Protein AF-A0A7D3Y1R4-F1 (afdb_monomer)

Nearest PDB structures (foldseek):
  4dap-assembly1_A  TM=7.251E-01  e=8.746E-03  Escherichia coli K-12
  5gkh-assembly1_B  TM=5.368E-01  e=1.320E-01  Thermococcus kodakarensis KOD1
  4c2b-assembly3_E  TM=2.880E-01  e=4.437E-01  Homo sapiens
  6h4f-assembly4_Q  TM=4.597E-01  e=7.962E+00  Staphylococcus aureus subsp. aureus N315

Solvent-accessible surface area (backbone atoms only — not comparable to full-atom values): 19258 Å² total; per-residue (Å²): 138,86,82,83,75,74,77,88,73,93,75,90,66,56,64,70,57,37,21,72,74,73,73,37,49,87,92,46,82,84,71,69,91,92,69,60,77,86,58,49,65,60,47,64,73,58,53,62,72,75,69,75,75,83,44,70,57,52,49,50,40,51,38,45,47,47,41,31,63,49,46,34,75,40,79,91,40,31,47,74,73,53,66,58,55,56,56,63,60,69,43,75,93,44,62,62,79,72,45,27,62,35,57,34,77,75,83,58,48,73,67,55,48,70,73,34,67,86,40,93,85,50,79,89,69,29,83,32,17,37,78,41,79,53,97,94,38,76,32,51,70,22,57,35,68,67,38,32,50,52,37,62,76,33,90,90,31,69,72,64,80,63,66,61,81,63,42,56,70,54,46,54,39,44,39,49,50,50,46,48,37,44,77,72,70,24,58,65,48,44,48,39,74,58,94,90,41,72,35,45,30,38,31,30,44,96,85,67,48,40,36,37,33,44,74,47,70,85,71,90,59,61,67,56,56,51,51,52,50,55,49,32,36,54,41,34,79,71,65,26,50,19,31,44,35,16,62,37,69,70,44,42,44,55,50,52,37,51,36,44,77,32,93,93,60,28,43,49,86,81,60,66,75,87,63,93,66,55,71,64,64,56,28,52,53,32,33,57,17,39,78,30,88,94,28,60,35,45,49,48,38,62,54,29,41,62,57,50,41,33,54,48,76,35,93,72,25,73,94,72,56,61,65,66,57,61,69,48,73,68

pLDDT: mean 78.31, std 17.99, range [30.77, 97.5]

Mean predicted aligned error: 12.19 Å

Sequence (330 aa):
MINTYNRPRLQWYTPGEFEKRFFYDPLDPPRPRGVLPKGWERRVSKSLDPSVPITEDRRTLLRRITKLWNGDVVCGVHLLADRCPTIKHITHDLDETELNRLYYNTRLGRDTLLAFTDADWFETTTGFLKPTTLFRKQAWYDLNDKARVHINESEAYPTLRGDPHEGLTHRVTVGLVRLHDTIRGWNGASYYDWNGYTIDAIANDQRGRTIAREVLTGHNNWKLHRATYRKLRELDRRGAKPIAVFDTRRTAYRVFNHWHNRDGLGTLPNGTFNSEFSISAGRDRIQDAYDNDAHDWAVADWTTTWRLNQDTLGANAPELSRDQITSVNW

Secondary structure (DSSP, 8-state):
-----PPPPP----HHHHHHHHSS-TTS----TT--HHHHHHHHTT---------HHHHHHHHHHHHHHTT--BTTB-TTTTTS--HHHHHTTS-HHHHHHHH--TTS-HHHHHHHTT-TT-----SSEEEEEETTEEEEEEEPHHHHHHHHH-TTSPPPSS-TT--HHHHHHHHHHHHHHHHTT-EEEEEEEETTEEEEEEEE-TTS-EEEEEEE---S-HHHHHHHHHHHHHHHHTT-EEEEEES-HHHHHHHHHHHHTSTTT---TT-S--S---HHHHHHHHHHHHS-TTS-----EEEEHHHHHHHHHSTTSPP--HHHHHT---

Structure (mmCIF, N/CA/C/O backbone):
data_AF-A0A7D3Y1R4-F1
#
_entry.id   AF-A0A7D3Y1R4-F1
#
loop_
_atom_site.group_PDB
_atom_site.id
_atom_site.type_symbol
_atom_site.label_atom_id
_atom_site.label_alt_id
_atom_site.label_comp_id
_atom_site.label_asym_id
_atom_site.label_entity_id
_atom_site.label_seq_id
_atom_site.pdbx_PDB_ins_code
_atom_site.Cartn_x
_atom_site.Cartn_y
_atom_site.Cartn_z
_atom_site.occupancy
_atom_site.B_iso_or_equiv
_atom_site.auth_seq_id
_atom_site.auth_comp_id
_atom_site.auth_asym_id
_atom_site.auth_atom_id
_atom_site.pdbx_PDB_model_num
ATOM 1 N N . MET A 1 1 ? 2.410 -40.974 -14.972 1.00 34.75 1 MET A N 1
ATOM 2 C CA . MET A 1 1 ? 3.870 -40.917 -14.744 1.00 34.75 1 MET A CA 1
ATOM 3 C C . MET A 1 1 ? 4.109 -40.591 -13.282 1.00 34.75 1 MET A C 1
ATOM 5 O O . MET A 1 1 ? 3.668 -39.543 -12.831 1.00 34.75 1 MET A O 1
ATOM 9 N N . ILE A 1 2 ? 4.709 -41.520 -12.537 1.00 30.77 2 ILE A N 1
ATOM 10 C CA . ILE A 1 2 ? 5.061 -41.349 -11.122 1.00 30.77 2 ILE A CA 1
ATOM 11 C C . ILE A 1 2 ? 6.416 -40.644 -11.092 1.00 30.77 2 ILE A C 1
ATOM 13 O O . ILE A 1 2 ? 7.377 -41.141 -11.671 1.00 30.77 2 ILE A O 1
ATOM 17 N N . ASN A 1 3 ? 6.468 -39.461 -10.487 1.00 30.88 3 ASN A N 1
ATOM 18 C CA . ASN A 1 3 ? 7.678 -38.653 -10.427 1.00 30.88 3 ASN A CA 1
ATOM 19 C C . ASN A 1 3 ? 8.661 -39.247 -9.398 1.00 30.88 3 ASN A C 1
ATOM 21 O O . ASN A 1 3 ? 8.324 -39.360 -8.222 1.00 30.88 3 ASN A O 1
ATOM 25 N N . THR A 1 4 ? 9.853 -39.645 -9.847 1.00 39.81 4 THR A N 1
ATOM 26 C CA . THR A 1 4 ? 10.903 -40.334 -9.071 1.00 39.81 4 THR A CA 1
ATOM 27 C C . THR A 1 4 ? 11.920 -39.393 -8.417 1.00 39.81 4 THR A C 1
ATOM 29 O O . THR A 1 4 ? 12.989 -39.844 -8.005 1.00 39.81 4 THR A O 1
ATOM 32 N N . TYR A 1 5 ? 11.643 -38.092 -8.291 1.00 37.91 5 TYR A N 1
ATOM 33 C CA . TYR A 1 5 ? 12.528 -37.225 -7.509 1.00 37.91 5 TYR A CA 1
ATOM 34 C C . TYR A 1 5 ? 12.363 -37.522 -6.015 1.00 37.91 5 TYR A C 1
ATOM 36 O O . TYR A 1 5 ? 11.302 -37.307 -5.424 1.00 37.91 5 TYR A O 1
ATOM 44 N N . ASN A 1 6 ? 13.430 -38.047 -5.406 1.00 41.09 6 ASN A N 1
ATOM 45 C CA . ASN A 1 6 ? 13.535 -38.209 -3.960 1.00 41.09 6 ASN A CA 1
ATOM 46 C C . ASN A 1 6 ? 13.197 -36.879 -3.274 1.00 41.09 6 ASN A C 1
ATOM 48 O O . ASN A 1 6 ? 13.760 -35.843 -3.623 1.00 41.09 6 ASN A O 1
ATOM 52 N N . ARG A 1 7 ? 12.290 -36.915 -2.287 1.00 37.66 7 ARG A N 1
ATOM 53 C CA . ARG A 1 7 ? 11.969 -35.748 -1.450 1.00 37.66 7 ARG A CA 1
ATOM 54 C C . ARG A 1 7 ? 13.274 -35.132 -0.918 1.00 37.66 7 ARG A C 1
ATOM 56 O O . ARG A 1 7 ? 14.104 -35.905 -0.424 1.00 37.66 7 ARG A O 1
ATOM 63 N N . PRO A 1 8 ? 13.461 -33.800 -0.979 1.00 43.47 8 PRO A N 1
ATOM 64 C CA . PRO A 1 8 ? 14.642 -33.165 -0.410 1.00 43.47 8 PRO A CA 1
ATOM 65 C C . PRO A 1 8 ? 14.751 -33.550 1.066 1.00 43.47 8 PRO A C 1
ATOM 67 O O . PRO A 1 8 ? 13.793 -33.437 1.833 1.00 43.47 8 PRO A O 1
ATOM 70 N N . ARG A 1 9 ? 15.914 -34.080 1.445 1.00 40.62 9 ARG A N 1
ATOM 71 C CA . ARG A 1 9 ? 16.240 -34.412 2.830 1.00 40.62 9 ARG A CA 1
ATOM 72 C C . ARG A 1 9 ? 17.170 -33.328 3.350 1.00 40.62 9 ARG A C 1
ATOM 74 O O . ARG A 1 9 ? 18.246 -33.132 2.796 1.00 40.62 9 ARG A O 1
ATOM 81 N N . LEU A 1 10 ? 16.750 -32.643 4.409 1.00 42.56 10 LEU A N 1
ATOM 82 C CA . LEU A 1 10 ? 17.646 -31.821 5.216 1.00 42.56 10 LEU A CA 1
ATOM 83 C C . LEU A 1 10 ? 18.657 -32.753 5.885 1.00 42.56 10 LEU A C 1
ATOM 85 O O . LEU A 1 10 ? 18.277 -33.621 6.671 1.00 42.56 10 LEU A O 1
ATOM 89 N N . GLN A 1 11 ? 19.930 -32.594 5.538 1.00 54.66 11 GLN A N 1
ATOM 90 C CA . GLN A 1 11 ? 21.033 -33.305 6.167 1.00 54.66 11 GLN A CA 1
ATOM 91 C C . GLN A 1 11 ? 21.959 -32.270 6.798 1.00 54.66 11 GLN A C 1
ATOM 93 O O . GLN A 1 11 ? 22.519 -31.425 6.104 1.00 54.66 11 GLN A O 1
ATOM 98 N N . TRP A 1 12 ? 22.076 -32.328 8.120 1.00 62.75 12 TRP A N 1
ATOM 99 C CA . TRP A 1 12 ? 23.009 -31.501 8.871 1.00 62.75 12 TRP A CA 1
ATOM 100 C C . TRP A 1 12 ? 24.399 -32.122 8.766 1.00 62.75 12 TRP A C 1
ATOM 102 O O . TRP A 1 12 ? 24.553 -33.316 9.018 1.00 62.75 12 TRP A O 1
ATOM 112 N N . TYR A 1 13 ? 25.385 -31.318 8.378 1.00 62.25 13 TYR A N 1
ATOM 113 C CA . TYR A 1 13 ? 26.793 -31.696 8.402 1.00 62.25 13 TYR A CA 1
ATOM 114 C C . TYR A 1 13 ? 27.468 -30.980 9.561 1.00 62.25 13 TYR A C 1
ATOM 116 O O . TYR A 1 13 ? 27.254 -29.784 9.770 1.00 62.25 13 TYR A O 1
ATOM 124 N N . THR A 1 14 ? 28.320 -31.690 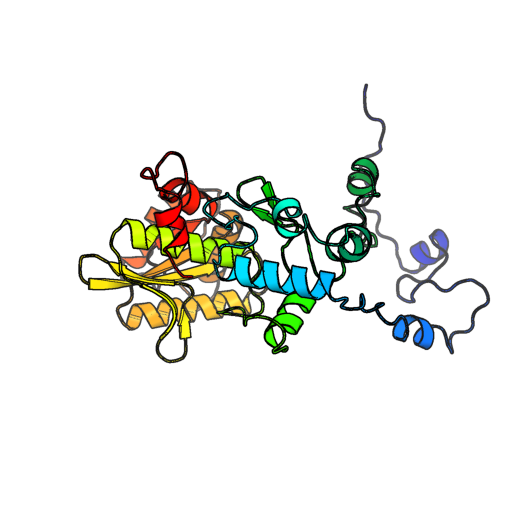10.286 1.00 72.81 14 THR A N 1
ATOM 125 C CA . THR A 1 14 ? 29.351 -31.024 11.084 1.00 72.81 14 THR A CA 1
ATOM 126 C C . THR A 1 14 ? 30.346 -30.315 10.151 1.00 72.81 14 THR A C 1
ATOM 128 O O . THR A 1 14 ? 30.477 -30.718 8.990 1.00 72.81 14 THR A O 1
ATOM 131 N N . PRO A 1 15 ? 31.084 -29.289 10.619 1.00 63.97 15 PRO A N 1
ATOM 132 C CA . PRO A 1 15 ? 32.059 -28.583 9.782 1.00 63.97 15 PRO A CA 1
ATOM 133 C C . PRO A 1 15 ? 33.045 -29.520 9.064 1.00 63.97 15 PRO A C 1
ATOM 135 O O . PRO A 1 15 ? 33.248 -29.392 7.861 1.00 63.97 15 PRO A O 1
ATOM 138 N N . GLY A 1 16 ? 33.561 -30.542 9.760 1.00 69.12 16 GLY A N 1
ATOM 139 C CA . GLY A 1 16 ? 34.482 -31.520 9.171 1.00 69.12 16 GLY A CA 1
ATOM 140 C C . GLY A 1 16 ? 33.836 -32.465 8.147 1.00 69.12 16 GLY A C 1
ATOM 141 O O . GLY A 1 16 ? 34.470 -32.842 7.162 1.00 69.12 16 GLY A O 1
ATOM 142 N N . GLU A 1 17 ? 32.566 -32.844 8.329 1.00 74.06 17 GLU A N 1
ATOM 143 C CA . GLU A 1 17 ? 31.840 -33.638 7.326 1.00 74.06 17 GLU A CA 1
ATOM 144 C C . GLU A 1 17 ? 31.515 -32.814 6.078 1.00 74.06 17 GLU A C 1
ATOM 146 O O . GLU A 1 17 ? 31.557 -33.341 4.963 1.00 74.06 17 GLU A O 1
ATOM 151 N N . PHE A 1 18 ? 31.214 -31.528 6.266 1.00 67.94 18 PHE A N 1
ATOM 152 C CA . PHE A 1 18 ? 30.966 -30.591 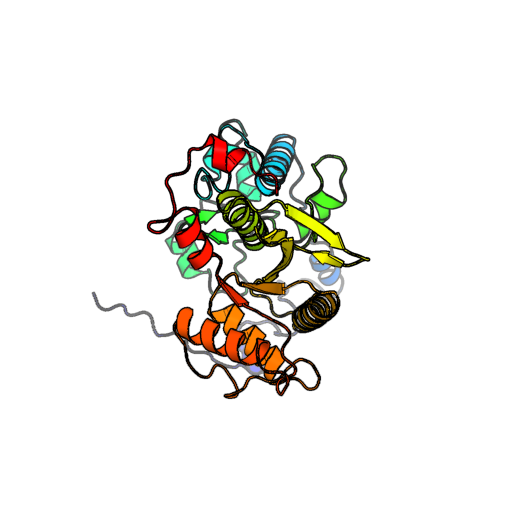5.182 1.00 67.94 18 PHE A CA 1
ATOM 153 C C . PHE A 1 18 ? 32.235 -30.390 4.348 1.00 67.94 18 PHE A C 1
ATOM 155 O O . PHE A 1 18 ? 32.212 -30.610 3.137 1.00 67.94 18 PHE A O 1
ATOM 162 N N . GLU A 1 19 ? 33.359 -30.082 4.997 1.00 66.25 19 GLU A N 1
ATOM 163 C CA . GLU A 1 19 ? 34.649 -29.892 4.332 1.00 66.25 19 GLU A CA 1
ATOM 164 C C . GLU A 1 19 ? 35.083 -31.147 3.569 1.00 66.25 19 GLU A C 1
ATOM 166 O O . GLU A 1 19 ? 35.486 -31.070 2.413 1.00 66.25 19 GLU A O 1
ATOM 171 N N . LYS A 1 20 ? 34.918 -32.337 4.153 1.00 71.94 20 LYS A N 1
ATOM 172 C CA . LYS A 1 20 ? 35.267 -33.594 3.478 1.00 71.94 20 LYS A CA 1
ATOM 173 C C . LYS A 1 20 ? 34.403 -33.874 2.243 1.00 71.94 20 LYS A C 1
ATOM 175 O O . LYS A 1 20 ? 34.880 -34.502 1.298 1.00 71.94 20 LYS A O 1
ATOM 180 N N . ARG A 1 21 ? 33.130 -33.467 2.263 1.00 66.69 21 ARG A N 1
ATOM 181 C CA . ARG A 1 21 ? 32.169 -33.741 1.184 1.00 66.69 21 ARG A CA 1
ATOM 182 C C . ARG A 1 21 ? 32.217 -32.705 0.066 1.00 66.69 21 ARG A C 1
ATOM 184 O O . ARG A 1 21 ? 32.100 -33.074 -1.100 1.00 66.69 21 ARG A O 1
ATOM 191 N N . PHE A 1 22 ? 32.347 -31.434 0.424 1.00 65.44 22 PHE A N 1
ATOM 192 C CA . PHE A 1 22 ? 32.266 -30.305 -0.503 1.00 65.44 22 PHE A CA 1
ATOM 193 C C . PHE A 1 22 ? 33.627 -29.657 -0.773 1.00 65.44 22 PHE A C 1
ATOM 195 O O . PHE A 1 22 ? 33.741 -28.846 -1.686 1.00 65.44 22 PHE A O 1
ATOM 202 N N . PHE A 1 23 ? 34.672 -30.085 -0.060 1.00 58.69 23 PHE A N 1
ATOM 203 C CA . PHE A 1 23 ? 36.065 -29.668 -0.233 1.00 58.69 23 PHE A CA 1
ATOM 204 C C . PHE A 1 23 ? 36.326 -28.180 0.057 1.00 58.69 23 PHE A C 1
ATOM 206 O O . PHE A 1 23 ? 37.271 -27.612 -0.493 1.00 58.69 23 PHE A O 1
ATOM 213 N N . TYR A 1 24 ? 35.512 -27.560 0.920 1.00 63.03 24 TYR A N 1
ATOM 214 C CA . TYR A 1 24 ? 35.752 -26.236 1.506 1.00 63.03 24 TYR A CA 1
ATOM 215 C C . TYR A 1 24 ? 35.114 -26.120 2.903 1.00 63.03 24 TYR A C 1
ATOM 217 O O . TYR A 1 24 ? 34.114 -26.785 3.181 1.00 63.03 24 TYR A O 1
ATOM 225 N N . ASP A 1 25 ? 35.701 -25.300 3.777 1.00 61.34 25 ASP A N 1
ATOM 226 C CA . ASP A 1 25 ? 35.191 -25.025 5.127 1.00 61.34 25 ASP A CA 1
ATOM 227 C C . ASP A 1 25 ? 33.898 -24.189 5.029 1.00 61.34 25 ASP A C 1
ATOM 229 O O . ASP A 1 25 ? 33.893 -23.148 4.376 1.00 61.34 25 ASP A O 1
ATOM 233 N N . PRO A 1 26 ? 32.775 -24.599 5.643 1.00 55.22 26 PRO A N 1
ATOM 234 C CA . PRO A 1 26 ? 31.533 -23.828 5.584 1.00 55.22 26 PRO A CA 1
ATOM 235 C C . PRO A 1 26 ? 31.629 -22.433 6.230 1.00 55.22 26 PRO A C 1
ATOM 237 O O . PRO A 1 26 ? 30.766 -21.593 5.973 1.00 55.22 26 PRO A O 1
ATOM 240 N N . LEU A 1 27 ? 32.640 -22.177 7.066 1.00 59.44 27 LEU A N 1
ATOM 241 C CA . LEU A 1 27 ? 32.904 -20.881 7.694 1.00 59.44 27 LEU A CA 1
ATOM 242 C C . LEU A 1 27 ? 33.955 -20.044 6.938 1.00 59.44 27 LEU A C 1
ATOM 244 O O . LEU A 1 27 ? 34.145 -18.879 7.294 1.00 59.44 27 LEU A O 1
ATOM 248 N N . ASP A 1 28 ? 34.590 -20.589 5.891 1.00 57.16 28 ASP A N 1
ATOM 249 C CA . ASP A 1 28 ? 35.551 -19.890 5.025 1.00 57.16 28 ASP A CA 1
ATOM 250 C C . ASP A 1 28 ? 35.102 -19.984 3.547 1.00 57.16 28 ASP A C 1
ATOM 252 O O . ASP A 1 28 ? 35.064 -21.076 2.972 1.00 57.16 28 ASP A O 1
ATOM 256 N N . PRO A 1 29 ? 34.710 -18.873 2.890 1.00 53.59 29 PRO A N 1
ATOM 257 C CA . PRO A 1 29 ? 34.120 -18.904 1.551 1.00 53.59 29 PRO A CA 1
ATOM 258 C C . PRO A 1 29 ? 34.977 -19.681 0.533 1.00 53.59 29 PRO A C 1
ATOM 260 O O . PRO A 1 29 ? 36.204 -19.531 0.511 1.00 53.59 29 PRO A O 1
ATOM 263 N N . PRO A 1 30 ? 34.351 -20.459 -0.376 1.00 57.19 30 PRO A N 1
ATOM 264 C CA . PRO A 1 30 ? 35.062 -21.387 -1.243 1.00 57.19 30 PRO A CA 1
ATOM 265 C C . PRO A 1 30 ? 36.103 -20.658 -2.085 1.00 57.19 30 PRO A C 1
ATOM 267 O O . PRO A 1 30 ? 35.808 -19.729 -2.840 1.00 57.19 30 PRO A O 1
ATOM 270 N N . ARG A 1 31 ? 37.344 -21.118 -1.968 1.00 57.69 31 ARG A N 1
ATOM 271 C CA . ARG A 1 31 ? 38.479 -20.617 -2.729 1.00 57.69 31 ARG A CA 1
ATOM 272 C C . ARG A 1 31 ? 38.883 -21.645 -3.794 1.00 57.69 31 ARG A C 1
ATOM 274 O O . ARG A 1 31 ? 39.036 -22.824 -3.475 1.00 57.69 31 ARG A O 1
ATOM 281 N N . PRO A 1 32 ? 39.160 -21.227 -5.042 1.00 52.38 32 PRO A N 1
ATOM 282 C CA . PRO A 1 32 ? 39.774 -22.104 -6.036 1.00 52.38 32 PRO A CA 1
ATOM 283 C C . PRO A 1 32 ? 41.123 -22.660 -5.547 1.00 52.38 32 PRO A C 1
ATOM 285 O O . PRO A 1 32 ? 41.936 -21.922 -4.979 1.00 52.38 32 PRO A O 1
ATOM 288 N N . ARG A 1 33 ? 41.400 -23.948 -5.803 1.00 48.56 33 ARG A N 1
ATOM 289 C CA . ARG A 1 33 ? 42.698 -24.568 -5.469 1.00 48.56 33 ARG A CA 1
ATOM 290 C C . ARG A 1 33 ? 43.858 -23.735 -6.037 1.00 48.56 33 ARG A C 1
ATOM 292 O O . ARG A 1 33 ? 43.870 -23.423 -7.223 1.00 48.56 33 ARG A O 1
ATOM 299 N N . GLY A 1 34 ? 44.840 -23.412 -5.192 1.00 54.72 34 GLY A N 1
ATOM 300 C CA . GLY A 1 34 ? 46.093 -22.754 -5.594 1.00 54.72 34 GLY A CA 1
ATOM 301 C C . GLY A 1 34 ? 46.153 -21.230 -5.420 1.00 54.72 34 GLY A C 1
ATOM 302 O O . GLY A 1 34 ? 47.179 -20.628 -5.722 1.00 54.72 34 GLY A O 1
ATOM 303 N N . VAL A 1 35 ? 45.104 -20.579 -4.911 1.00 53.34 35 VAL A N 1
ATOM 304 C CA . VAL A 1 35 ? 45.132 -19.132 -4.614 1.00 53.34 35 VAL A CA 1
ATOM 305 C C . VAL A 1 35 ? 45.513 -18.935 -3.131 1.00 53.34 35 VAL A C 1
ATOM 307 O O . VAL A 1 35 ? 45.002 -19.649 -2.282 1.00 53.34 35 VAL A O 1
ATOM 310 N N . LEU A 1 36 ? 46.327 -17.939 -2.755 1.00 54.94 36 LEU A N 1
ATOM 311 C CA . LEU A 1 36 ? 46.728 -17.708 -1.345 1.00 54.94 36 LEU A CA 1
ATOM 312 C C . LEU A 1 36 ? 45.753 -16.823 -0.533 1.00 54.94 36 LEU A C 1
ATOM 314 O O . LEU A 1 36 ? 45.243 -15.852 -1.108 1.00 54.94 36 LEU A O 1
ATOM 318 N N . PRO A 1 37 ? 45.518 -17.099 0.778 1.00 52.66 37 PRO A N 1
ATOM 319 C CA . PRO A 1 37 ? 44.711 -16.309 1.737 1.00 52.66 37 PRO A CA 1
ATOM 320 C C . PRO A 1 37 ? 44.699 -14.805 1.441 1.00 52.66 37 PRO A C 1
ATOM 322 O O . PRO A 1 37 ? 43.681 -14.235 1.031 1.00 52.66 37 PRO A O 1
ATOM 325 N N . LYS A 1 38 ? 45.898 -14.218 1.458 1.00 49.81 38 LYS A N 1
ATOM 326 C CA . LYS A 1 38 ? 46.163 -12.824 1.107 1.00 49.81 38 LYS A CA 1
ATOM 327 C C . LYS A 1 38 ? 45.822 -12.529 -0.357 1.00 49.81 38 LYS A C 1
ATOM 329 O O . LYS A 1 38 ? 46.601 -12.803 -1.262 1.00 49.81 38 LYS A O 1
ATOM 334 N N . GLY A 1 39 ? 44.659 -11.915 -0.570 1.00 49.38 39 GLY A N 1
ATOM 335 C CA . GLY A 1 39 ? 44.222 -11.378 -1.864 1.00 49.38 39 GLY A CA 1
ATOM 336 C C . GLY A 1 39 ? 42.844 -11.856 -2.324 1.00 49.38 39 GLY A C 1
ATOM 337 O O . GLY A 1 39 ? 42.221 -11.168 -3.129 1.00 49.38 39 GLY A O 1
ATOM 338 N N . TRP A 1 40 ? 42.334 -12.971 -1.786 1.00 47.53 40 TRP A N 1
ATOM 339 C CA . TRP A 1 40 ? 40.962 -13.436 -2.060 1.00 47.53 40 TRP A CA 1
ATOM 340 C C . TRP A 1 40 ? 39.927 -12.615 -1.308 1.00 47.53 40 TRP A C 1
ATOM 342 O O . TRP A 1 40 ? 38.997 -12.121 -1.930 1.00 47.53 40 TRP A O 1
ATOM 352 N N . GLU A 1 41 ? 40.163 -12.334 -0.023 1.00 48.72 41 GLU A N 1
ATOM 353 C CA . GLU A 1 41 ? 39.350 -11.395 0.766 1.00 48.72 41 GLU A CA 1
ATOM 354 C C . GLU A 1 41 ? 39.223 -10.039 0.058 1.00 48.72 41 GLU A C 1
ATOM 356 O O . GLU A 1 41 ? 38.159 -9.427 0.036 1.00 48.72 41 GLU A O 1
ATOM 361 N N . ARG A 1 42 ? 40.294 -9.598 -0.619 1.00 40.50 42 ARG A N 1
ATOM 362 C CA . ARG A 1 42 ? 40.323 -8.367 -1.424 1.00 40.50 42 ARG A CA 1
ATOM 363 C C . ARG A 1 42 ? 39.605 -8.481 -2.771 1.00 40.50 42 ARG A C 1
ATOM 365 O O . ARG A 1 42 ? 39.233 -7.450 -3.313 1.00 40.50 42 ARG A O 1
ATOM 372 N N . ARG A 1 43 ? 39.432 -9.686 -3.326 1.00 40.09 43 ARG A N 1
ATOM 373 C CA . ARG A 1 43 ? 38.662 -9.941 -4.559 1.00 40.09 43 ARG A CA 1
ATOM 374 C C . ARG A 1 43 ? 37.181 -10.170 -4.283 1.00 40.09 43 ARG A C 1
ATOM 376 O O . ARG A 1 43 ? 36.382 -9.763 -5.108 1.00 40.09 43 ARG A O 1
ATOM 383 N N . VAL A 1 44 ? 36.821 -10.745 -3.137 1.00 40.81 44 VAL A N 1
ATOM 384 C CA . VAL A 1 44 ? 35.423 -10.899 -2.706 1.00 40.81 44 VAL A CA 1
ATOM 385 C C . VAL A 1 44 ? 34.881 -9.564 -2.174 1.00 40.81 44 VAL A C 1
ATOM 387 O O . VAL A 1 44 ? 33.782 -9.176 -2.542 1.00 40.81 44 VAL A O 1
ATOM 390 N N . SER A 1 45 ? 35.685 -8.773 -1.446 1.00 35.06 45 SER A N 1
ATOM 391 C CA . SER A 1 45 ? 35.314 -7.389 -1.065 1.00 35.06 45 SER A CA 1
ATOM 392 C C . SER A 1 45 ? 35.389 -6.371 -2.214 1.00 35.06 45 SER A C 1
ATOM 394 O O . SER A 1 45 ? 34.775 -5.312 -2.132 1.00 35.06 45 SER A O 1
ATOM 396 N N . LYS A 1 46 ? 36.116 -6.683 -3.300 1.00 30.89 46 LYS A N 1
ATOM 397 C CA . LYS A 1 46 ? 36.107 -5.928 -4.570 1.00 30.89 46 LYS A CA 1
ATOM 398 C C . LYS A 1 46 ? 35.431 -6.681 -5.711 1.00 30.89 46 LYS A C 1
ATOM 400 O O . LYS A 1 46 ? 35.659 -6.358 -6.878 1.00 30.89 46 LYS A O 1
ATOM 405 N N . SER A 1 47 ? 34.539 -7.612 -5.395 1.00 34.62 47 SER A N 1
ATOM 406 C CA . SER A 1 47 ? 33.366 -7.779 -6.231 1.00 34.62 47 SER A CA 1
ATOM 407 C C . SER A 1 47 ? 32.572 -6.503 -6.003 1.00 34.62 47 SER A C 1
ATOM 409 O O . SER A 1 47 ? 31.699 -6.448 -5.144 1.00 34.62 47 SER A O 1
ATOM 411 N N . LEU A 1 48 ? 32.971 -5.438 -6.708 1.00 34.41 48 LEU A N 1
ATOM 412 C CA . LEU A 1 48 ? 32.061 -4.377 -7.092 1.00 34.41 48 LEU A CA 1
ATOM 413 C C . LEU A 1 48 ? 30.799 -5.119 -7.505 1.00 34.41 48 LEU A C 1
ATOM 415 O O . LEU A 1 48 ? 30.817 -5.775 -8.544 1.00 34.41 48 LEU A O 1
ATOM 419 N N . ASP A 1 49 ? 29.771 -5.097 -6.654 1.00 39.44 49 ASP A N 1
ATOM 420 C CA . ASP A 1 49 ? 28.399 -5.280 -7.099 1.00 39.44 49 ASP A CA 1
ATOM 421 C C . ASP A 1 49 ? 28.344 -4.461 -8.388 1.00 39.44 49 ASP A C 1
ATOM 423 O O . ASP A 1 49 ? 28.603 -3.252 -8.300 1.00 39.44 49 ASP A O 1
ATOM 427 N N . PRO A 1 50 ? 28.276 -5.091 -9.579 1.00 42.31 50 PRO A N 1
ATOM 428 C CA . PRO A 1 50 ? 28.438 -4.368 -10.820 1.00 42.31 50 PRO A CA 1
ATOM 429 C C . PRO A 1 50 ? 27.216 -3.478 -10.885 1.00 42.31 50 PRO A C 1
ATOM 431 O O . PRO A 1 50 ? 26.143 -3.920 -11.291 1.00 42.31 50 PRO A O 1
ATOM 434 N N . SER A 1 51 ? 27.359 -2.253 -10.378 1.00 53.12 51 SER A N 1
ATOM 435 C CA . SER A 1 51 ? 26.289 -1.288 -10.289 1.00 53.12 51 SER A CA 1
ATOM 436 C C . SER A 1 51 ? 25.787 -1.163 -11.706 1.00 53.12 51 SER A C 1
ATOM 438 O O . SER A 1 51 ? 26.514 -0.732 -12.600 1.00 53.12 51 SER A O 1
ATOM 440 N N . VAL A 1 52 ? 24.590 -1.699 -11.941 1.00 57.59 52 VAL A N 1
ATOM 441 C CA . VAL A 1 52 ? 23.998 -1.736 -13.270 1.00 57.59 52 VAL A CA 1
ATOM 442 C C . VAL A 1 52 ? 23.981 -0.277 -13.732 1.00 57.59 52 VAL A C 1
ATOM 444 O O . VAL A 1 52 ? 23.305 0.524 -13.084 1.00 57.59 52 VAL A O 1
ATOM 447 N N . PRO A 1 53 ? 24.763 0.107 -14.766 1.00 65.31 53 PRO A N 1
ATOM 448 C CA . PRO A 1 53 ? 24.931 1.516 -15.100 1.00 65.31 53 PRO A CA 1
ATOM 449 C C . PRO A 1 53 ? 23.571 2.146 -15.377 1.00 65.31 53 PRO A C 1
ATOM 451 O O . PRO A 1 53 ? 22.755 1.543 -16.069 1.00 65.31 53 PRO A O 1
ATOM 454 N N . ILE A 1 54 ? 23.284 3.328 -14.847 1.00 74.19 54 ILE A N 1
ATOM 455 C CA . ILE A 1 54 ? 21.989 3.972 -15.094 1.00 74.19 54 ILE A CA 1
ATOM 456 C C . ILE A 1 54 ? 22.056 4.653 -16.465 1.00 74.19 54 ILE A C 1
ATOM 458 O O . ILE A 1 54 ? 22.515 5.787 -16.578 1.00 74.19 54 ILE A O 1
ATOM 462 N N . THR A 1 55 ? 21.648 3.927 -17.508 1.00 83.81 55 THR A N 1
ATOM 463 C CA . THR A 1 55 ? 21.449 4.459 -18.865 1.00 83.81 55 THR A CA 1
ATOM 464 C C . THR A 1 55 ? 20.203 5.349 -18.913 1.00 83.81 55 THR A C 1
ATOM 466 O O . THR A 1 55 ? 19.418 5.378 -17.958 1.00 83.81 55 THR A O 1
ATOM 469 N N . GLU A 1 56 ? 20.001 6.088 -20.008 1.00 88.06 56 GLU A N 1
ATOM 470 C CA . GLU A 1 56 ? 18.837 6.976 -20.130 1.00 88.06 56 GLU A CA 1
ATOM 471 C C . GLU A 1 56 ? 17.514 6.198 -20.162 1.00 88.06 56 GLU A C 1
ATOM 473 O O . GLU A 1 56 ? 16.555 6.607 -19.508 1.00 88.06 56 GLU A O 1
ATOM 478 N N . ASP A 1 57 ? 17.472 5.022 -20.793 1.00 87.44 57 ASP A N 1
ATOM 479 C CA . ASP A 1 57 ? 16.278 4.169 -20.795 1.00 87.44 57 ASP A CA 1
ATOM 480 C C . ASP A 1 57 ? 15.981 3.611 -19.403 1.00 87.44 57 ASP A C 1
ATOM 482 O O . ASP A 1 57 ? 14.829 3.580 -18.965 1.00 87.44 57 ASP A O 1
ATOM 486 N N . ARG A 1 58 ? 17.021 3.242 -18.644 1.00 84.06 58 ARG A N 1
ATOM 487 C CA . ARG A 1 58 ? 16.877 2.813 -17.244 1.00 84.06 58 ARG A CA 1
ATOM 488 C C . ARG A 1 58 ? 16.369 3.951 -16.364 1.00 84.06 58 ARG A C 1
ATOM 490 O O . ARG A 1 58 ? 15.470 3.735 -15.552 1.00 84.06 58 ARG A O 1
ATOM 497 N N . ARG A 1 59 ? 16.893 5.166 -16.546 1.00 88.12 59 ARG A N 1
ATOM 498 C CA . ARG A 1 59 ? 16.418 6.370 -15.851 1.00 88.12 59 ARG A CA 1
ATOM 499 C C . ARG A 1 59 ? 14.967 6.678 -16.214 1.00 88.12 59 ARG A C 1
ATOM 501 O O . ARG A 1 59 ? 14.162 6.964 -15.328 1.00 88.12 59 ARG A O 1
ATOM 508 N N . THR A 1 60 ? 14.621 6.571 -17.493 1.00 92.19 60 THR A N 1
ATOM 509 C CA . THR A 1 60 ? 13.262 6.776 -17.998 1.00 92.19 60 THR A CA 1
ATOM 510 C C . THR A 1 60 ? 12.300 5.754 -17.407 1.00 92.19 60 THR A C 1
ATOM 512 O O . THR A 1 60 ? 11.243 6.141 -16.905 1.00 92.19 60 THR A O 1
ATOM 515 N N . LEU A 1 61 ? 12.676 4.471 -17.367 1.00 90.81 61 LEU A N 1
ATOM 516 C CA . LEU A 1 61 ? 11.878 3.431 -16.722 1.00 90.81 61 LEU A CA 1
ATOM 517 C C . LEU A 1 61 ? 11.683 3.712 -15.229 1.00 90.81 61 LEU A C 1
ATOM 519 O O . LEU A 1 61 ? 10.549 3.691 -14.759 1.00 90.81 61 LEU A O 1
ATOM 523 N N . LEU A 1 62 ? 12.748 4.014 -14.481 1.00 89.81 62 LEU A N 1
ATOM 524 C CA . LEU A 1 62 ? 12.632 4.322 -13.052 1.00 89.81 62 LEU A CA 1
ATOM 525 C C . LEU A 1 62 ? 11.726 5.537 -12.817 1.00 89.81 62 LEU A C 1
ATOM 527 O O . LEU A 1 62 ? 10.826 5.467 -11.989 1.00 89.81 62 LEU A O 1
ATOM 531 N N . ARG A 1 63 ? 11.858 6.602 -13.618 1.00 92.50 63 ARG A N 1
ATOM 532 C CA . ARG A 1 63 ? 10.969 7.774 -13.559 1.00 92.50 63 ARG A CA 1
ATOM 533 C C . ARG A 1 63 ? 9.507 7.403 -13.817 1.00 92.50 63 ARG A C 1
ATOM 535 O O . ARG A 1 63 ? 8.625 7.894 -13.116 1.00 92.50 63 ARG A O 1
ATOM 542 N N . ARG A 1 64 ? 9.243 6.547 -14.807 1.00 94.00 64 ARG A N 1
ATOM 543 C CA . ARG A 1 64 ? 7.899 6.036 -15.124 1.00 94.00 64 ARG A CA 1
ATOM 544 C C . ARG A 1 64 ? 7.321 5.218 -13.976 1.00 94.00 64 ARG A C 1
ATOM 546 O O . ARG A 1 64 ? 6.173 5.439 -13.611 1.00 94.00 64 ARG A O 1
ATOM 553 N N . ILE A 1 65 ? 8.112 4.324 -13.386 1.00 92.56 65 ILE A N 1
ATOM 554 C CA . ILE A 1 65 ? 7.703 3.513 -12.234 1.00 92.56 65 ILE A CA 1
ATOM 555 C C . ILE A 1 65 ? 7.367 4.412 -11.046 1.00 92.56 65 ILE A C 1
ATOM 557 O O . ILE A 1 65 ? 6.307 4.251 -10.454 1.00 92.56 65 ILE A O 1
ATOM 561 N N . THR A 1 66 ? 8.210 5.394 -10.739 1.00 91.56 66 THR A N 1
ATOM 562 C CA . THR A 1 66 ? 7.984 6.333 -9.638 1.00 91.56 66 THR A CA 1
ATOM 563 C C . THR A 1 66 ? 6.704 7.150 -9.815 1.00 91.56 66 THR A C 1
ATOM 565 O O . THR A 1 66 ? 5.908 7.247 -8.886 1.00 91.56 66 THR A O 1
ATOM 568 N N . LYS A 1 67 ? 6.462 7.697 -11.014 1.00 93.19 67 LYS A N 1
ATOM 569 C CA . LYS A 1 67 ? 5.204 8.393 -11.336 1.00 93.19 67 LYS A CA 1
ATOM 570 C C . LYS A 1 67 ? 3.997 7.475 -11.167 1.00 93.19 67 LYS A C 1
ATOM 572 O O . LYS A 1 67 ? 3.039 7.817 -10.485 1.00 93.19 67 LYS A O 1
ATOM 577 N N . LEU A 1 68 ? 4.092 6.267 -11.718 1.00 93.19 68 LEU A N 1
ATOM 578 C CA . LEU A 1 68 ? 3.054 5.250 -11.619 1.00 93.19 68 LEU A CA 1
ATOM 579 C C . LEU A 1 68 ? 2.760 4.886 -10.147 1.00 93.19 68 LEU A C 1
ATOM 581 O O . LEU A 1 68 ? 1.603 4.724 -9.775 1.00 93.19 68 LEU A O 1
ATOM 585 N N . TRP A 1 69 ? 3.789 4.802 -9.296 1.00 91.94 69 TRP A N 1
ATOM 586 C CA . TRP A 1 69 ? 3.673 4.567 -7.849 1.00 91.94 69 TRP A CA 1
ATOM 587 C C . TRP A 1 69 ? 3.034 5.728 -7.078 1.00 91.94 69 TRP A C 1
ATOM 589 O O . TRP A 1 69 ? 2.399 5.471 -6.058 1.00 91.94 69 TRP A O 1
ATOM 599 N N . ASN A 1 70 ? 3.174 6.960 -7.570 1.00 90.94 70 ASN A N 1
ATOM 600 C CA . ASN A 1 70 ? 2.521 8.169 -7.052 1.00 90.94 70 ASN A CA 1
ATOM 601 C C . ASN A 1 70 ? 1.104 8.383 -7.637 1.00 90.94 70 ASN A C 1
ATOM 603 O O . ASN A 1 70 ? 0.546 9.469 -7.527 1.00 90.94 70 ASN A O 1
ATOM 607 N N . GLY A 1 71 ? 0.534 7.370 -8.303 1.00 91.81 71 GLY A N 1
ATOM 608 C CA . GLY A 1 71 ? -0.832 7.421 -8.836 1.00 91.81 71 GLY A CA 1
ATOM 609 C C . GLY A 1 71 ? -0.981 8.098 -10.200 1.00 91.81 71 GLY A C 1
ATOM 610 O O . GLY A 1 71 ? -2.098 8.208 -10.700 1.00 91.81 71 GLY A O 1
ATOM 611 N N . ASP A 1 72 ? 0.115 8.494 -10.852 1.00 93.69 72 ASP A N 1
ATOM 612 C CA . ASP A 1 72 ? 0.040 9.129 -12.167 1.00 93.69 72 ASP A CA 1
ATOM 613 C C . ASP A 1 72 ? -0.368 8.135 -13.268 1.00 93.69 72 ASP A C 1
ATOM 615 O O . ASP A 1 72 ? -0.060 6.935 -13.234 1.00 93.69 72 ASP A O 1
ATOM 619 N N . VAL A 1 73 ? -0.980 8.670 -14.327 1.00 95.31 73 VAL A N 1
ATOM 620 C CA . VAL A 1 73 ? -1.118 7.965 -15.606 1.00 95.31 73 VAL A CA 1
ATOM 621 C C . VAL A 1 73 ? 0.218 8.021 -16.349 1.00 95.31 73 VAL A C 1
ATOM 623 O O . VAL A 1 73 ? 0.736 9.093 -16.661 1.00 95.31 73 VAL A O 1
ATOM 626 N N . VAL A 1 74 ? 0.769 6.857 -16.681 1.00 94.56 74 VAL A N 1
ATOM 627 C CA . VAL A 1 74 ? 2.061 6.711 -17.356 1.00 94.56 74 VAL A CA 1
ATOM 628 C C . VAL A 1 74 ? 1.883 5.832 -18.581 1.00 94.56 74 VAL A C 1
ATOM 630 O O . VAL A 1 74 ? 1.365 4.728 -18.473 1.00 94.56 74 VAL A O 1
ATOM 633 N N . CYS A 1 75 ? 2.303 6.307 -19.757 1.00 94.50 75 CYS A N 1
ATOM 634 C CA . CYS A 1 75 ? 2.140 5.570 -21.020 1.00 94.50 75 CYS A CA 1
ATOM 635 C C . CYS A 1 75 ? 0.684 5.102 -21.251 1.00 94.50 75 CYS A C 1
ATOM 637 O O . CYS A 1 75 ? 0.443 3.991 -21.713 1.00 94.50 75 CYS A O 1
ATOM 639 N N . GLY A 1 76 ? -0.294 5.931 -20.864 1.00 94.25 76 GLY A N 1
ATOM 640 C CA . GLY A 1 76 ? -1.723 5.627 -20.979 1.00 94.25 76 GLY A CA 1
ATOM 641 C C . GLY A 1 76 ? -2.272 4.646 -19.938 1.00 94.25 76 GLY A C 1
ATOM 642 O O . GLY A 1 76 ? -3.486 4.453 -19.907 1.00 94.25 76 GLY A O 1
ATOM 643 N N . VAL A 1 77 ? -1.434 4.072 -19.063 1.00 94.81 77 VAL A N 1
ATOM 644 C CA . VAL A 1 77 ? -1.847 3.129 -18.014 1.00 94.81 77 VAL A CA 1
ATOM 645 C C . VAL A 1 77 ? -1.730 3.712 -16.608 1.00 94.81 77 VAL A C 1
ATOM 647 O O . VAL A 1 77 ? -0.979 4.649 -16.357 1.00 94.81 77 VAL A O 1
ATOM 650 N N . HIS A 1 78 ? -2.477 3.138 -15.676 1.00 94.56 78 HIS A N 1
ATOM 651 C CA . HIS A 1 78 ? -2.618 3.587 -14.305 1.00 94.56 78 HIS A CA 1
ATOM 652 C C . HIS A 1 78 ? -2.769 2.379 -13.357 1.00 94.56 78 HIS A C 1
ATOM 654 O O . HIS A 1 78 ? -3.451 1.406 -13.689 1.00 94.56 78 HIS A O 1
ATOM 660 N N . LEU A 1 79 ? -2.138 2.409 -12.170 1.00 92.75 79 LEU A N 1
ATOM 661 C CA . LEU A 1 79 ? -1.996 1.219 -11.310 1.00 92.75 79 LEU A CA 1
ATOM 662 C C . LEU A 1 79 ? -3.321 0.570 -10.926 1.00 92.75 79 LEU A C 1
ATOM 664 O O . LEU A 1 79 ? -3.438 -0.655 -10.996 1.00 92.75 79 LEU A O 1
ATOM 668 N N . LEU A 1 80 ? -4.297 1.368 -10.496 1.00 93.38 80 LEU A N 1
ATOM 669 C CA . LEU A 1 80 ? -5.579 0.842 -10.024 1.00 93.38 80 LEU A CA 1
ATOM 670 C C . LEU A 1 80 ? -6.556 0.631 -11.178 1.00 93.38 80 LEU A C 1
ATOM 672 O O . LEU A 1 80 ? -7.181 -0.425 -11.263 1.00 93.38 80 LEU A O 1
ATOM 676 N N . ALA A 1 81 ? -6.640 1.602 -12.093 1.00 92.69 81 ALA A N 1
ATOM 677 C CA . ALA A 1 81 ? -7.595 1.567 -13.203 1.00 92.69 81 ALA A CA 1
ATOM 678 C C . ALA A 1 81 ? -7.314 0.391 -14.149 1.00 92.69 81 ALA A C 1
ATOM 680 O O . ALA A 1 81 ? -8.243 -0.284 -14.580 1.00 92.69 81 ALA A O 1
ATOM 681 N N . ASP A 1 82 ? -6.035 0.083 -14.393 1.00 91.44 82 ASP A N 1
ATOM 682 C CA . ASP A 1 82 ? -5.618 -1.033 -15.253 1.00 91.44 82 ASP A CA 1
ATOM 683 C C . ASP A 1 82 ? -5.235 -2.295 -14.470 1.00 91.44 82 ASP A C 1
ATOM 685 O O . ASP A 1 82 ? -4.708 -3.259 -15.035 1.00 91.44 82 ASP A O 1
ATOM 689 N N . ARG A 1 83 ? -5.533 -2.323 -13.161 1.00 88.06 83 ARG A N 1
ATOM 690 C CA . ARG A 1 83 ? -5.338 -3.480 -12.272 1.00 88.06 83 ARG A CA 1
ATOM 691 C C . ARG A 1 83 ? -3.925 -4.064 -12.380 1.00 88.06 83 ARG A C 1
ATOM 693 O O . ARG A 1 83 ? -3.769 -5.229 -12.770 1.00 88.06 83 ARG A O 1
ATOM 700 N N . CYS A 1 84 ? -2.935 -3.242 -12.031 1.00 88.62 84 CYS A N 1
ATOM 701 C CA . CYS A 1 84 ? -1.500 -3.500 -12.153 1.00 88.62 84 CYS A CA 1
ATOM 702 C C . CYS A 1 84 ? -1.105 -3.852 -13.604 1.00 88.62 84 CYS A C 1
ATOM 704 O O . CYS A 1 84 ? -1.025 -5.040 -13.945 1.00 88.62 84 CYS A O 1
ATOM 706 N N . PRO A 1 85 ? -0.898 -2.844 -14.479 1.00 90.12 85 PRO A N 1
ATOM 707 C CA . PRO A 1 85 ? -0.568 -3.072 -15.884 1.00 90.12 85 PRO A CA 1
ATOM 708 C C . PRO A 1 85 ? 0.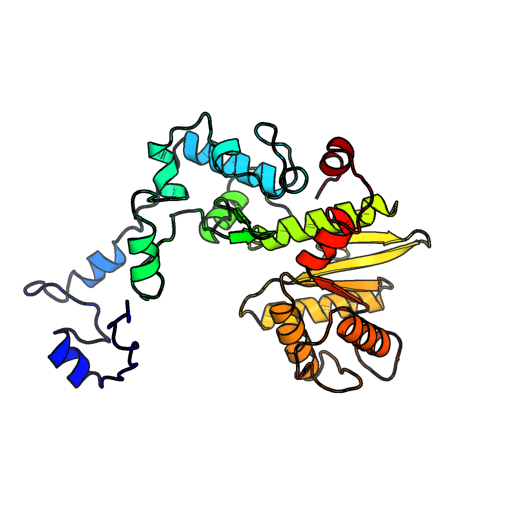742 -3.852 -16.024 1.00 90.12 85 PRO A C 1
ATOM 710 O O . PRO A 1 85 ? 1.617 -3.793 -15.167 1.00 90.12 85 PRO A O 1
ATOM 713 N N . THR A 1 86 ? 0.913 -4.597 -17.116 1.00 86.81 86 THR A N 1
ATOM 714 C CA . THR A 1 86 ? 2.168 -5.333 -17.334 1.00 86.81 86 THR A CA 1
ATOM 715 C C . THR A 1 86 ? 3.322 -4.365 -17.580 1.00 86.81 86 THR A C 1
ATOM 717 O O . THR A 1 86 ? 3.124 -3.346 -18.238 1.00 86.81 86 THR A O 1
ATOM 720 N N . ILE A 1 87 ? 4.545 -4.739 -17.191 1.00 86.38 87 ILE A N 1
ATOM 721 C CA . ILE A 1 87 ? 5.738 -3.906 -17.424 1.00 86.38 87 ILE A CA 1
ATOM 722 C C . ILE A 1 87 ? 5.914 -3.495 -18.896 1.00 86.38 87 ILE A C 1
ATOM 724 O O . ILE A 1 87 ? 6.282 -2.360 -19.166 1.00 86.38 87 ILE A O 1
ATOM 728 N N . LYS A 1 88 ? 5.506 -4.353 -19.845 1.00 86.94 88 LYS A N 1
ATOM 729 C CA . LYS A 1 88 ? 5.511 -4.039 -21.284 1.00 86.94 88 LYS A CA 1
ATOM 730 C C . LYS A 1 88 ? 4.774 -2.746 -21.651 1.00 86.94 88 LYS A C 1
ATOM 732 O O . LYS A 1 88 ? 5.188 -2.083 -22.590 1.00 86.94 88 LYS A O 1
ATOM 737 N N . HIS A 1 89 ? 3.723 -2.362 -20.921 1.00 89.69 89 HIS A N 1
ATOM 73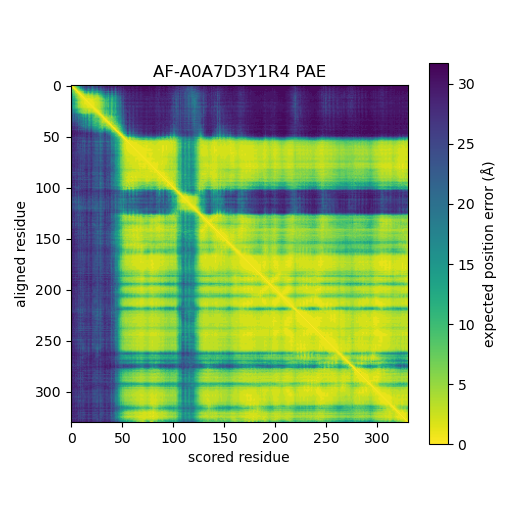8 C CA . HIS A 1 89 ? 3.005 -1.111 -21.195 1.00 89.69 89 HIS A CA 1
ATOM 739 C C . HIS A 1 89 ? 3.891 0.116 -20.939 1.00 89.69 89 HIS A C 1
ATOM 741 O O . HIS A 1 89 ? 3.834 1.086 -21.690 1.00 89.69 89 HIS A O 1
ATOM 747 N N . ILE A 1 90 ? 4.747 0.059 -19.915 1.00 90.75 90 ILE A N 1
ATOM 748 C CA . ILE A 1 90 ? 5.611 1.176 -19.506 1.00 90.75 90 ILE A CA 1
ATOM 749 C C . ILE A 1 90 ? 7.033 1.098 -20.085 1.00 90.75 90 ILE A C 1
ATOM 751 O O . ILE A 1 90 ? 7.826 2.008 -19.846 1.00 90.75 90 ILE A O 1
ATOM 755 N N . THR A 1 91 ? 7.356 0.049 -20.851 1.00 90.62 91 THR A N 1
ATOM 756 C CA . THR A 1 91 ? 8.666 -0.155 -21.503 1.00 90.62 91 THR A CA 1
ATOM 757 C C . THR A 1 91 ? 8.595 -0.275 -23.028 1.00 90.62 91 THR A C 1
ATOM 759 O O . THR A 1 91 ? 9.600 -0.616 -23.635 1.00 90.62 91 THR A O 1
ATOM 762 N N . HIS A 1 92 ? 7.429 -0.081 -23.655 1.00 87.38 92 HIS A N 1
ATOM 763 C CA . HIS A 1 92 ? 7.206 -0.421 -25.071 1.00 87.38 92 HIS A CA 1
ATOM 764 C C . HIS A 1 92 ? 8.110 0.329 -26.067 1.00 87.38 92 HIS A C 1
ATOM 766 O O . HIS A 1 92 ? 8.336 -0.158 -27.169 1.00 87.38 92 HIS A O 1
ATOM 772 N N . ASP A 1 93 ? 8.599 1.502 -25.684 1.00 90.88 93 ASP A N 1
ATOM 773 C CA . ASP A 1 93 ? 9.441 2.410 -26.464 1.00 90.88 93 ASP A CA 1
ATOM 774 C C . ASP A 1 93 ? 10.889 2.489 -25.942 1.00 90.88 93 ASP A C 1
ATOM 776 O O . ASP A 1 93 ? 11.633 3.372 -26.354 1.00 90.88 93 ASP A O 1
ATOM 780 N N . LEU A 1 94 ? 11.284 1.593 -25.030 1.00 90.62 94 LEU A N 1
ATOM 781 C CA . LEU A 1 94 ? 12.623 1.544 -24.430 1.00 90.62 94 LEU A CA 1
ATOM 782 C C . LEU A 1 94 ? 13.395 0.305 -24.910 1.00 90.62 94 LEU A C 1
ATOM 784 O O . LEU A 1 94 ? 12.787 -0.726 -25.208 1.00 90.62 94 LEU A O 1
ATOM 788 N N . ASP A 1 95 ? 14.728 0.368 -24.933 1.00 84.50 95 ASP A N 1
ATOM 789 C CA . ASP A 1 95 ? 15.582 -0.747 -25.350 1.00 84.50 95 ASP A CA 1
ATOM 790 C C . ASP A 1 95 ? 15.478 -1.932 -24.374 1.00 84.50 95 ASP A C 1
ATOM 792 O O . ASP A 1 95 ? 16.021 -1.945 -23.263 1.00 84.50 95 ASP A O 1
ATOM 796 N N . GLU A 1 96 ? 14.804 -2.990 -24.823 1.00 77.94 96 GLU A N 1
ATOM 797 C CA . GLU A 1 96 ? 14.620 -4.235 -24.080 1.00 77.94 96 GLU A CA 1
ATOM 798 C C . GLU A 1 96 ? 15.955 -4.850 -23.615 1.00 77.94 96 GLU A C 1
ATOM 800 O O . GLU A 1 96 ? 16.040 -5.395 -22.511 1.00 77.94 96 GLU A O 1
ATOM 805 N N . THR A 1 97 ? 17.026 -4.725 -24.404 1.00 75.25 97 THR A N 1
ATOM 806 C CA . THR A 1 97 ? 18.356 -5.254 -24.070 1.00 75.25 97 THR A CA 1
ATOM 807 C C . THR A 1 97 ? 18.939 -4.551 -22.850 1.00 75.25 97 THR A C 1
ATOM 809 O O . THR A 1 97 ? 19.501 -5.205 -21.961 1.00 75.25 97 THR A O 1
ATOM 812 N N . GLU A 1 98 ? 18.774 -3.230 -22.765 1.00 75.50 98 GLU A N 1
ATOM 813 C CA . GLU A 1 98 ? 19.219 -2.456 -21.612 1.00 75.50 98 GLU A CA 1
ATOM 814 C C . GLU A 1 98 ? 18.383 -2.760 -20.369 1.00 75.50 98 GLU A C 1
ATOM 816 O O . GLU A 1 98 ? 18.932 -2.874 -19.261 1.00 75.50 98 GLU A O 1
ATOM 821 N N . LEU A 1 99 ? 17.071 -2.914 -20.541 1.00 74.44 99 LEU A N 1
ATOM 822 C CA . LEU A 1 99 ? 16.145 -3.066 -19.429 1.00 74.44 99 LEU A CA 1
ATOM 823 C C . LEU A 1 99 ? 16.070 -4.482 -18.856 1.00 74.44 99 LEU A C 1
ATOM 825 O O . LEU A 1 99 ? 15.729 -4.627 -17.683 1.00 74.44 99 LEU A O 1
ATOM 829 N N . ASN A 1 100 ? 16.439 -5.516 -19.616 1.00 68.12 100 ASN A N 1
ATOM 830 C CA . ASN A 1 100 ? 16.478 -6.896 -19.123 1.00 68.12 100 ASN A CA 1
ATOM 831 C C . ASN A 1 100 ? 17.256 -6.987 -17.790 1.00 68.12 100 ASN A C 1
ATOM 833 O O . ASN A 1 100 ? 16.773 -7.520 -16.796 1.00 68.12 100 ASN A O 1
ATOM 837 N N . ARG A 1 101 ? 18.394 -6.300 -17.652 1.00 66.31 101 ARG A N 1
ATOM 838 C CA . ARG A 1 101 ? 19.158 -6.309 -16.384 1.00 66.31 101 ARG A CA 1
ATOM 839 C C . ARG A 1 101 ? 18.425 -5.686 -15.176 1.00 66.31 101 ARG A C 1
ATOM 841 O O . ARG A 1 101 ? 18.863 -5.897 -14.045 1.00 66.31 101 ARG A O 1
ATOM 848 N N . LEU A 1 102 ? 17.339 -4.934 -15.393 1.00 66.38 102 LEU A N 1
ATOM 849 C CA . LEU A 1 102 ? 16.552 -4.277 -14.345 1.00 66.38 102 LEU A CA 1
ATOM 850 C C . LEU A 1 102 ? 15.383 -5.090 -13.803 1.00 66.38 102 LEU A C 1
ATOM 852 O O . LEU A 1 102 ? 15.095 -4.897 -12.628 1.00 66.38 102 LEU A O 1
ATOM 856 N N . TYR A 1 103 ? 14.726 -5.935 -14.606 1.00 59.34 103 TYR A N 1
ATOM 857 C CA . TYR A 1 103 ? 13.574 -6.743 -14.164 1.00 59.34 103 TYR A CA 1
ATOM 858 C C . TYR A 1 103 ? 13.581 -8.204 -14.638 1.00 59.34 103 TYR A C 1
ATOM 860 O O . TYR A 1 103 ? 12.788 -8.985 -14.118 1.00 59.34 103 TYR A O 1
ATOM 868 N N . TYR A 1 104 ? 14.493 -8.602 -15.544 1.00 54.66 104 TYR A N 1
ATOM 869 C CA . TYR A 1 104 ? 14.656 -9.989 -15.987 1.00 54.66 104 TYR A CA 1
ATOM 870 C C . TYR A 1 104 ? 15.973 -10.346 -16.711 1.00 54.66 104 TYR A C 1
ATOM 872 O O . TYR A 1 104 ? 16.256 -9.861 -17.804 1.00 54.66 104 TYR A O 1
ATOM 880 N N . ASN A 1 105 ? 16.629 -11.432 -16.293 1.00 45.34 105 ASN A N 1
ATOM 881 C CA . ASN A 1 105 ? 17.158 -12.363 -17.299 1.00 45.34 105 ASN A CA 1
ATOM 882 C C . ASN A 1 105 ? 16.022 -13.318 -17.722 1.00 45.34 105 ASN A C 1
ATOM 884 O O . ASN A 1 105 ? 15.923 -14.439 -17.229 1.00 45.34 105 ASN A O 1
ATOM 888 N N . THR A 1 106 ? 15.123 -12.865 -18.605 1.00 42.69 106 THR A N 1
ATOM 889 C CA . THR A 1 106 ? 13.926 -13.604 -19.085 1.00 42.69 106 THR A CA 1
ATOM 890 C C . THR A 1 106 ? 14.297 -14.854 -19.878 1.00 42.69 106 THR A C 1
ATOM 892 O O . THR A 1 106 ? 13.431 -15.665 -20.196 1.00 42.69 106 THR A O 1
ATOM 895 N N . ARG A 1 107 ? 15.583 -15.025 -20.211 1.00 44.09 107 ARG A N 1
ATOM 896 C CA . ARG A 1 107 ? 16.103 -16.204 -20.910 1.00 44.09 107 ARG A CA 1
ATOM 897 C C . ARG A 1 107 ? 16.233 -17.433 -20.013 1.00 44.09 107 ARG A C 1
ATOM 899 O O . ARG A 1 107 ? 16.477 -18.520 -20.528 1.00 44.09 107 ARG A O 1
ATOM 906 N N . LEU A 1 108 ? 16.076 -17.290 -18.698 1.00 50.28 108 LEU A N 1
ATOM 907 C CA . LEU A 1 108 ? 15.975 -18.432 -17.795 1.00 50.28 108 LEU A CA 1
ATOM 908 C C . LEU A 1 108 ? 14.544 -18.974 -17.890 1.00 50.28 108 LEU A C 1
ATOM 910 O O . LEU A 1 108 ? 13.595 -18.342 -17.429 1.00 50.28 108 LEU A O 1
ATOM 914 N N . GLY A 1 109 ? 14.379 -20.118 -18.557 1.00 46.19 109 GLY A N 1
ATOM 915 C CA . GLY A 1 109 ? 13.075 -20.755 -18.737 1.00 46.19 109 GLY A CA 1
ATOM 916 C C . GLY A 1 109 ? 12.373 -21.043 -17.404 1.00 46.19 109 GLY A C 1
ATOM 917 O O . GLY A 1 109 ? 13.008 -21.140 -16.351 1.00 46.19 109 GLY A O 1
ATOM 918 N N . ARG A 1 110 ? 11.045 -21.220 -17.453 1.00 40.34 110 ARG A N 1
ATOM 919 C CA . ARG A 1 110 ? 10.203 -21.545 -16.283 1.00 40.34 110 ARG A CA 1
ATOM 920 C C . ARG A 1 110 ? 10.756 -22.726 -15.478 1.00 40.34 110 ARG A C 1
ATOM 922 O O . ARG A 1 110 ? 10.705 -22.698 -14.253 1.00 40.34 110 ARG A O 1
ATOM 929 N N . ASP A 1 111 ? 11.327 -23.710 -16.163 1.00 44.81 111 ASP A N 1
ATOM 930 C CA . ASP A 1 111 ? 11.902 -24.905 -15.546 1.00 44.81 111 ASP A CA 1
ATOM 931 C C . ASP A 1 111 ? 13.171 -24.592 -14.743 1.00 44.81 111 ASP A C 1
ATOM 933 O O . ASP A 1 111 ? 13.365 -25.138 -13.663 1.00 44.81 111 ASP A O 1
ATOM 937 N N . THR A 1 112 ? 14.002 -23.655 -15.210 1.00 45.22 112 THR A N 1
ATOM 938 C CA . THR A 1 112 ? 15.197 -23.195 -14.487 1.00 45.22 112 THR A CA 1
ATOM 939 C C . THR A 1 112 ? 14.814 -22.403 -13.242 1.00 45.22 112 THR A C 1
ATOM 941 O O . THR A 1 112 ? 15.391 -22.607 -12.179 1.00 45.22 112 THR A O 1
ATOM 944 N N . LEU A 1 113 ? 13.801 -21.541 -13.340 1.00 50.41 113 LEU A N 1
ATOM 945 C CA . LEU A 1 113 ? 13.292 -20.815 -12.177 1.00 50.41 113 LEU A CA 1
ATOM 946 C C . LEU A 1 113 ? 12.727 -21.782 -11.131 1.00 50.41 113 LEU A C 1
ATOM 948 O O . LEU A 1 113 ? 13.085 -21.686 -9.967 1.00 50.41 113 LEU A O 1
ATOM 952 N N . LEU A 1 114 ? 11.910 -22.757 -11.531 1.00 45.09 114 LEU A N 1
ATOM 953 C CA . LEU A 1 114 ? 11.347 -23.741 -10.600 1.00 45.09 114 LEU A CA 1
ATOM 954 C C . LEU A 1 114 ? 12.404 -24.668 -9.984 1.00 45.09 114 LEU A C 1
ATOM 956 O O . LEU A 1 114 ? 12.258 -25.059 -8.832 1.00 45.09 114 LEU A O 1
ATOM 960 N N . ALA A 1 115 ? 13.454 -25.019 -10.731 1.00 47.75 115 ALA A N 1
ATOM 961 C CA . ALA A 1 115 ? 14.505 -25.917 -10.254 1.00 47.75 115 ALA A CA 1
ATOM 962 C C . ALA A 1 115 ? 15.428 -25.275 -9.211 1.00 47.75 115 ALA A C 1
ATOM 964 O O . ALA A 1 115 ? 15.970 -25.985 -8.366 1.00 47.75 115 ALA A O 1
ATOM 965 N N . PHE A 1 116 ? 15.619 -23.955 -9.278 1.00 44.16 116 PHE A N 1
ATOM 966 C CA . PHE A 1 116 ? 16.628 -23.269 -8.474 1.00 44.16 116 PHE A CA 1
ATOM 967 C C . PHE A 1 116 ? 16.068 -22.157 -7.579 1.00 44.16 116 PHE A C 1
ATOM 969 O O . PHE A 1 116 ? 16.804 -21.673 -6.735 1.00 44.16 116 PHE A O 1
ATOM 976 N N . THR A 1 117 ? 14.781 -21.784 -7.667 1.00 43.78 117 THR A N 1
ATOM 977 C CA . THR A 1 117 ? 14.186 -20.727 -6.812 1.00 43.78 117 THR A CA 1
ATOM 978 C C . THR A 1 117 ? 14.256 -21.011 -5.309 1.00 43.78 117 THR A C 1
ATOM 980 O O . THR A 1 117 ? 14.135 -20.071 -4.527 1.00 43.78 117 THR A O 1
ATOM 983 N N . ASP A 1 118 ? 14.426 -22.274 -4.911 1.00 38.31 118 ASP A N 1
ATOM 984 C CA . ASP A 1 118 ? 14.557 -22.691 -3.509 1.00 38.31 118 ASP A CA 1
ATOM 985 C C . ASP A 1 118 ? 16.027 -22.834 -3.067 1.00 38.31 118 ASP A C 1
ATOM 987 O O . ASP A 1 118 ? 16.297 -23.168 -1.913 1.00 38.31 118 ASP A O 1
ATOM 991 N N . ALA A 1 119 ? 16.984 -22.613 -3.974 1.00 38.31 119 ALA A N 1
ATOM 992 C CA . ALA A 1 119 ? 18.401 -22.616 -3.651 1.00 38.31 119 ALA A CA 1
ATOM 993 C C . ALA A 1 119 ? 18.809 -21.255 -3.074 1.00 38.31 119 ALA A C 1
ATOM 995 O O . ALA A 1 119 ? 18.612 -20.209 -3.686 1.00 38.31 119 ALA A O 1
ATOM 996 N N . ASP A 1 120 ? 19.431 -21.287 -1.903 1.00 37.16 120 ASP A N 1
ATOM 997 C CA . ASP A 1 120 ? 19.950 -20.133 -1.166 1.00 37.16 120 ASP A CA 1
ATOM 998 C C . ASP A 1 120 ? 21.018 -19.331 -1.929 1.00 37.16 120 ASP A C 1
ATOM 1000 O O . ASP A 1 120 ? 21.189 -18.141 -1.678 1.00 37.16 120 ASP A O 1
ATOM 1004 N N . TRP A 1 121 ? 21.702 -19.959 -2.887 1.00 42.03 121 TRP A N 1
ATOM 1005 C CA . TRP A 1 121 ? 22.698 -19.338 -3.768 1.00 42.03 121 TRP A CA 1
ATOM 1006 C C . TRP A 1 121 ? 22.141 -18.858 -5.119 1.00 42.03 121 TRP A C 1
ATOM 1008 O O . TRP A 1 121 ? 22.884 -18.286 -5.919 1.00 42.03 121 TRP A O 1
ATOM 1018 N N . PHE A 1 122 ? 20.864 -19.109 -5.420 1.00 43.06 122 PHE A N 1
ATOM 1019 C CA . PHE A 1 122 ? 20.264 -18.732 -6.698 1.00 43.06 122 PHE A CA 1
ATOM 1020 C C . PHE A 1 122 ? 19.522 -17.400 -6.583 1.00 43.06 122 PHE A C 1
ATOM 1022 O O . PHE A 1 122 ? 18.360 -17.324 -6.186 1.00 43.06 122 PHE A O 1
ATOM 1029 N N . GLU A 1 123 ? 20.198 -16.324 -6.980 1.00 49.28 123 GLU A N 1
ATOM 1030 C CA . GLU A 1 123 ? 19.604 -14.992 -7.018 1.00 49.28 123 GLU A CA 1
ATOM 1031 C C . GLU A 1 123 ? 18.928 -14.732 -8.371 1.00 49.28 123 GLU A C 1
ATOM 1033 O O . GLU A 1 123 ? 19.566 -14.425 -9.378 1.00 49.28 123 GLU A O 1
ATOM 1038 N N . THR A 1 124 ? 17.596 -14.809 -8.402 1.00 52.19 124 THR A N 1
ATOM 1039 C CA . THR A 1 124 ? 16.789 -14.341 -9.546 1.00 52.19 124 THR A CA 1
ATOM 1040 C C . THR A 1 124 ? 16.633 -12.821 -9.578 1.00 52.19 124 THR A C 1
ATOM 1042 O O . THR A 1 124 ? 15.940 -12.288 -10.447 1.00 52.19 124 THR A O 1
ATOM 1045 N N . THR A 1 125 ? 17.160 -12.117 -8.574 1.00 49.94 125 THR A N 1
ATOM 1046 C CA . THR A 1 125 ? 16.852 -10.711 -8.339 1.00 49.94 125 THR A CA 1
ATOM 1047 C C . THR A 1 125 ? 17.636 -9.806 -9.261 1.00 49.94 125 THR A C 1
ATOM 1049 O O . THR A 1 125 ? 18.860 -9.824 -9.339 1.00 49.94 125 THR A O 1
ATOM 1052 N N . THR A 1 126 ? 16.887 -8.970 -9.957 1.00 56.75 126 THR A N 1
ATOM 1053 C CA . THR A 1 126 ? 17.414 -7.912 -10.791 1.00 56.75 126 THR A CA 1
ATOM 1054 C C . THR A 1 126 ? 17.910 -6.733 -9.965 1.00 56.75 126 THR A C 1
ATOM 1056 O O . THR A 1 126 ? 17.440 -6.500 -8.852 1.00 56.75 126 THR A O 1
ATOM 1059 N N . GLY A 1 127 ? 18.872 -5.976 -10.503 1.00 61.19 127 GLY A N 1
ATOM 1060 C CA . GLY A 1 127 ? 19.637 -4.999 -9.717 1.00 61.19 127 GLY A CA 1
ATOM 1061 C C . GLY A 1 127 ? 18.798 -3.899 -9.051 1.00 61.19 127 GLY A C 1
ATOM 1062 O O . GLY A 1 127 ? 19.228 -3.333 -8.047 1.00 61.19 127 GLY A O 1
ATOM 1063 N N . PHE A 1 128 ? 17.592 -3.623 -9.564 1.00 70.56 128 PHE A N 1
ATOM 1064 C CA . PHE A 1 128 ? 16.709 -2.572 -9.044 1.00 70.56 128 PHE A CA 1
ATOM 1065 C C . PHE A 1 128 ? 15.237 -2.979 -8.899 1.00 70.56 128 PHE A C 1
ATOM 1067 O O . PHE A 1 128 ? 14.564 -2.446 -8.018 1.00 70.56 128 PHE A O 1
ATOM 1074 N N . LEU A 1 129 ? 14.720 -3.902 -9.719 1.00 73.56 129 LEU A N 1
ATOM 1075 C CA . LEU A 1 129 ? 13.328 -4.350 -9.625 1.00 73.56 129 LEU A CA 1
ATOM 1076 C C . LEU A 1 129 ? 13.236 -5.753 -9.020 1.00 73.56 129 LEU A C 1
ATOM 1078 O O . LEU A 1 129 ? 14.219 -6.486 -8.933 1.00 73.56 129 LEU A O 1
ATOM 1082 N N . LYS A 1 130 ? 12.047 -6.126 -8.566 1.00 75.81 130 LYS A N 1
ATOM 1083 C CA . LYS A 1 130 ? 11.700 -7.476 -8.132 1.00 75.81 130 LYS A CA 1
ATOM 1084 C C . LYS A 1 130 ? 10.249 -7.777 -8.515 1.00 75.81 130 LYS A C 1
ATOM 1086 O O . LYS A 1 130 ? 9.442 -6.853 -8.650 1.00 75.81 130 LYS A O 1
ATOM 1091 N N . PRO A 1 131 ? 9.885 -9.053 -8.694 1.00 75.75 131 PRO A N 1
ATOM 1092 C CA . PRO A 1 131 ? 8.492 -9.415 -8.869 1.00 75.75 131 PRO A CA 1
ATOM 1093 C C . PRO A 1 131 ? 7.724 -9.301 -7.551 1.00 75.75 131 PRO A C 1
ATOM 1095 O O . PRO A 1 131 ? 8.164 -9.809 -6.522 1.00 75.75 131 PRO A O 1
ATOM 1098 N N . THR A 1 132 ? 6.521 -8.741 -7.618 1.00 79.88 132 THR A N 1
ATOM 1099 C CA . THR A 1 132 ? 5.533 -8.781 -6.532 1.00 79.88 132 THR A CA 1
ATOM 1100 C C . THR A 1 132 ? 4.192 -9.235 -7.093 1.00 79.88 132 THR A C 1
ATOM 1102 O O . THR A 1 132 ? 3.818 -8.874 -8.206 1.00 79.88 132 THR A O 1
ATOM 1105 N N . THR A 1 133 ? 3.455 -10.057 -6.344 1.00 80.75 133 THR A N 1
ATOM 1106 C CA . THR A 1 133 ? 2.120 -10.505 -6.764 1.00 80.75 133 THR A CA 1
ATOM 1107 C C . THR A 1 133 ? 1.045 -9.620 -6.142 1.00 80.75 133 THR A C 1
ATOM 1109 O O . THR A 1 133 ? 0.890 -9.600 -4.925 1.00 80.75 133 THR A O 1
ATOM 1112 N N . LEU A 1 134 ? 0.261 -8.940 -6.980 1.00 82.56 134 LEU A N 1
ATOM 1113 C CA . LEU A 1 134 ? -0.882 -8.111 -6.595 1.00 82.56 134 LEU A CA 1
ATOM 1114 C C . LEU A 1 134 ? -2.105 -8.485 -7.421 1.00 82.56 134 LEU A C 1
ATOM 1116 O O . LEU A 1 134 ? -2.013 -8.718 -8.620 1.00 82.56 134 LEU A O 1
ATOM 1120 N N . PHE A 1 135 ? -3.265 -8.593 -6.772 1.00 81.56 135 PHE A N 1
ATOM 1121 C CA . PHE A 1 135 ? -4.530 -8.971 -7.424 1.00 81.56 135 PHE A CA 1
ATOM 1122 C C . PHE A 1 135 ? -4.431 -10.235 -8.298 1.00 81.56 135 PHE A C 1
ATOM 1124 O O . PHE A 1 135 ? -5.059 -10.327 -9.349 1.00 81.56 135 PHE A O 1
ATOM 1131 N N . ARG A 1 136 ? -3.64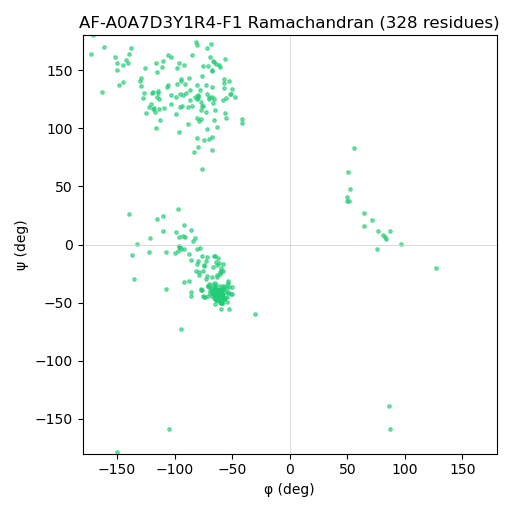4 -11.225 -7.845 1.00 77.00 136 ARG A N 1
ATOM 1132 C CA . ARG A 1 136 ? -3.340 -12.481 -8.565 1.00 77.00 136 ARG A CA 1
ATOM 1133 C C . ARG A 1 136 ? -2.559 -12.294 -9.879 1.00 77.00 136 ARG A C 1
ATOM 1135 O O . ARG A 1 136 ? -2.486 -13.227 -10.672 1.00 77.00 136 ARG A O 1
ATOM 1142 N N . LYS A 1 137 ? -1.957 -11.124 -10.099 1.00 80.25 137 LYS A N 1
ATOM 1143 C CA . LYS A 1 137 ? -1.046 -10.831 -11.209 1.00 80.25 137 LYS A CA 1
ATOM 1144 C C . LYS A 1 137 ? 0.350 -10.529 -10.684 1.00 80.25 137 LYS A C 1
ATOM 1146 O O . LYS A 1 137 ? 0.508 -9.968 -9.604 1.00 80.25 137 LYS A O 1
ATOM 1151 N N . GLN A 1 138 ? 1.361 -10.873 -11.468 1.00 78.25 138 GLN A N 1
ATOM 1152 C CA . GLN A 1 138 ? 2.739 -10.525 -11.158 1.00 78.25 138 GLN A CA 1
ATOM 1153 C C . GLN A 1 138 ? 3.065 -9.145 -11.741 1.00 78.25 138 GLN A C 1
ATOM 1155 O O . GLN A 1 138 ? 3.002 -8.946 -12.954 1.00 78.25 138 GLN A O 1
ATOM 1160 N N . ALA A 1 139 ? 3.406 -8.199 -10.873 1.00 83.62 139 ALA A N 1
ATOM 1161 C CA . ALA A 1 139 ? 3.932 -6.892 -11.225 1.00 83.62 139 ALA A CA 1
ATOM 1162 C C . ALA A 1 139 ? 5.466 -6.949 -11.200 1.00 83.62 139 ALA A C 1
ATOM 1164 O O . ALA A 1 139 ? 6.069 -7.228 -10.164 1.00 83.62 139 ALA A O 1
ATOM 1165 N N . TRP A 1 140 ? 6.090 -6.686 -12.349 1.00 83.00 140 TRP A N 1
ATOM 1166 C CA . TRP A 1 140 ? 7.547 -6.754 -12.554 1.00 83.00 140 TRP A CA 1
ATOM 1167 C C . TRP A 1 140 ? 8.238 -5.397 -12.444 1.00 83.00 140 TRP A C 1
ATOM 1169 O O . TRP A 1 140 ? 9.227 -5.124 -13.107 1.00 83.00 140 TRP A O 1
ATOM 1179 N N . TYR A 1 141 ? 7.683 -4.526 -11.618 1.00 87.25 141 TYR A N 1
ATOM 1180 C CA . TYR A 1 141 ? 8.171 -3.171 -11.390 1.00 87.25 141 TYR A CA 1
ATOM 1181 C C . TYR A 1 141 ? 8.072 -2.815 -9.903 1.00 87.25 141 TYR A C 1
ATOM 1183 O O . TYR A 1 141 ? 7.924 -1.645 -9.551 1.00 87.25 141 TYR A O 1
ATOM 1191 N N . ASP A 1 142 ? 8.120 -3.824 -9.019 1.00 85.62 142 ASP A N 1
ATOM 1192 C CA . ASP A 1 142 ? 8.345 -3.540 -7.608 1.00 85.62 142 ASP A CA 1
ATOM 1193 C C . ASP A 1 142 ? 9.806 -3.118 -7.419 1.00 85.62 142 ASP A C 1
ATOM 1195 O O . ASP A 1 142 ? 10.701 -3.805 -7.903 1.00 85.62 142 ASP A O 1
ATOM 1199 N N . LEU A 1 143 ? 10.066 -1.998 -6.756 1.00 80.94 143 LEU A N 1
ATOM 1200 C CA . LEU A 1 143 ? 11.424 -1.523 -6.511 1.00 80.94 143 LEU A CA 1
ATOM 1201 C C . LEU A 1 143 ? 12.046 -2.371 -5.387 1.00 80.94 143 LEU A C 1
ATOM 1203 O O . LEU A 1 143 ? 11.362 -2.796 -4.452 1.00 80.94 143 LEU A O 1
ATOM 1207 N N . ASN A 1 144 ? 13.343 -2.655 -5.446 1.00 73.81 144 ASN A N 1
ATOM 1208 C CA . ASN A 1 144 ? 14.072 -3.153 -4.279 1.00 73.81 144 ASN A CA 1
ATOM 1209 C C . ASN A 1 144 ? 14.455 -1.982 -3.348 1.00 73.81 144 ASN A C 1
ATOM 1211 O O . ASN A 1 144 ? 14.254 -0.816 -3.692 1.00 73.81 144 ASN A O 1
ATOM 1215 N N . ASP A 1 145 ? 14.981 -2.273 -2.154 1.00 69.44 145 ASP A N 1
ATOM 1216 C CA . ASP A 1 145 ? 15.341 -1.221 -1.186 1.00 69.44 145 ASP A CA 1
ATOM 1217 C C . ASP A 1 145 ? 16.368 -0.240 -1.761 1.00 69.44 145 ASP A C 1
ATOM 1219 O O . ASP A 1 145 ? 16.200 0.971 -1.644 1.00 69.44 145 ASP A O 1
ATOM 1223 N N . LYS A 1 146 ? 17.381 -0.757 -2.467 1.00 70.31 146 LYS A N 1
ATOM 1224 C CA . LYS A 1 146 ? 18.432 0.042 -3.112 1.00 70.31 146 LYS A CA 1
ATOM 1225 C C . LYS A 1 146 ? 17.856 1.033 -4.129 1.00 70.31 146 LYS A C 1
ATOM 1227 O O . LYS A 1 146 ? 18.261 2.191 -4.154 1.00 70.31 146 LYS A O 1
ATOM 1232 N N . ALA A 1 147 ? 16.899 0.595 -4.946 1.00 76.50 147 ALA A N 1
ATOM 1233 C CA . ALA A 1 147 ? 16.231 1.424 -5.941 1.00 76.50 147 ALA A CA 1
ATOM 1234 C C . ALA A 1 147 ? 15.395 2.531 -5.299 1.00 76.50 147 ALA A C 1
ATOM 1236 O O . ALA A 1 147 ? 15.443 3.670 -5.755 1.00 76.50 147 ALA A O 1
ATOM 1237 N N . ARG A 1 148 ? 14.656 2.213 -4.229 1.00 75.88 148 ARG A N 1
ATOM 1238 C CA . ARG A 1 148 ? 13.849 3.213 -3.524 1.00 75.88 148 ARG A CA 1
ATOM 1239 C C . ARG A 1 148 ? 14.703 4.268 -2.829 1.00 75.88 148 ARG A C 1
ATOM 1241 O O . ARG A 1 148 ? 14.381 5.447 -2.926 1.00 75.88 148 ARG A O 1
ATOM 1248 N N . VAL A 1 149 ? 15.789 3.860 -2.172 1.00 72.00 149 VAL A N 1
ATOM 1249 C CA . VAL A 1 149 ? 16.754 4.794 -1.569 1.00 72.00 149 VAL A CA 1
ATOM 1250 C C . VAL A 1 149 ? 17.328 5.708 -2.651 1.00 72.00 149 VAL A C 1
ATOM 1252 O O . VAL A 1 149 ? 17.228 6.924 -2.541 1.00 72.00 149 VAL A O 1
ATOM 1255 N N . HIS A 1 150 ? 17.802 5.132 -3.761 1.00 76.25 150 HIS A N 1
ATOM 1256 C CA . HIS A 1 150 ? 18.354 5.906 -4.872 1.00 76.25 150 HIS A CA 1
ATOM 1257 C C . HIS A 1 150 ? 17.362 6.918 -5.469 1.00 76.25 150 HIS A C 1
ATOM 1259 O O . HIS A 1 150 ? 17.746 8.045 -5.767 1.00 76.25 150 HIS A O 1
ATOM 1265 N N . ILE A 1 151 ? 16.095 6.529 -5.650 1.00 82.81 151 ILE A N 1
ATOM 1266 C CA . ILE A 1 151 ? 15.050 7.420 -6.173 1.00 82.81 151 ILE A CA 1
ATOM 1267 C C . ILE A 1 151 ? 14.803 8.599 -5.231 1.00 82.81 151 ILE A C 1
ATOM 1269 O O . ILE A 1 151 ? 14.671 9.721 -5.703 1.00 82.81 151 ILE A O 1
ATOM 1273 N N . ASN A 1 152 ? 14.754 8.361 -3.920 1.00 79.25 152 ASN A N 1
ATOM 1274 C CA . ASN A 1 152 ? 14.445 9.412 -2.951 1.00 79.25 152 ASN A CA 1
ATOM 1275 C C . ASN A 1 152 ? 15.631 10.340 -2.646 1.00 79.25 152 ASN A C 1
ATOM 1277 O O . ASN A 1 152 ? 15.413 11.481 -2.252 1.00 79.25 152 ASN A O 1
ATOM 1281 N N . GLU A 1 153 ? 16.867 9.887 -2.858 1.00 80.38 153 GLU A N 1
ATOM 1282 C CA . GLU A 1 153 ? 18.081 10.703 -2.700 1.00 80.38 153 GLU A CA 1
ATOM 1283 C C . GLU A 1 153 ? 18.463 11.486 -3.970 1.00 80.38 153 GLU A C 1
ATOM 1285 O O . GLU A 1 153 ? 19.384 12.302 -3.941 1.00 80.38 153 GLU A O 1
ATOM 1290 N N . SER A 1 154 ? 17.792 11.241 -5.100 1.00 82.19 154 SER A N 1
ATOM 1291 C CA . SER A 1 154 ? 18.140 11.833 -6.392 1.00 82.19 154 SER A CA 1
ATOM 1292 C C . SER A 1 154 ? 17.053 12.763 -6.922 1.00 82.19 154 SER A C 1
ATOM 1294 O O . SER A 1 154 ? 15.923 12.352 -7.161 1.00 82.19 154 SER A O 1
ATOM 1296 N N . GLU A 1 155 ? 17.439 13.994 -7.263 1.00 84.69 155 GLU A N 1
ATOM 1297 C CA . GLU A 1 155 ? 16.563 14.977 -7.924 1.00 84.69 155 GLU A CA 1
ATOM 1298 C C . GLU A 1 155 ? 16.137 14.565 -9.350 1.00 84.69 155 GLU A C 1
ATOM 1300 O O . GLU A 1 155 ? 15.269 15.188 -9.960 1.00 84.69 155 GLU A O 1
ATOM 1305 N N . ALA A 1 156 ? 16.730 13.505 -9.915 1.00 82.06 156 ALA A N 1
ATOM 1306 C CA . ALA A 1 156 ? 16.419 13.031 -11.265 1.00 82.06 156 ALA A CA 1
ATOM 1307 C C . ALA A 1 156 ? 15.044 12.338 -11.378 1.00 82.06 156 ALA A C 1
ATOM 1309 O O . ALA A 1 156 ? 14.553 12.114 -12.501 1.00 82.06 156 ALA A O 1
ATOM 1310 N N . TYR A 1 157 ? 14.440 11.989 -10.239 1.00 86.62 157 TYR A N 1
ATOM 1311 C CA . TYR A 1 157 ? 13.173 11.274 -10.132 1.00 86.62 157 TYR A CA 1
ATOM 1312 C C . TYR A 1 157 ? 12.191 12.048 -9.245 1.00 86.62 157 TYR A C 1
ATOM 1314 O O . TYR A 1 157 ? 12.610 12.772 -8.346 1.00 86.62 157 TYR A O 1
ATOM 1322 N N . PRO A 1 158 ? 10.872 11.897 -9.461 1.00 86.38 158 PRO A N 1
ATOM 1323 C CA . PRO A 1 158 ? 9.898 12.376 -8.490 1.00 86.38 158 PRO A CA 1
ATOM 1324 C C . PRO A 1 158 ? 10.153 11.739 -7.119 1.00 86.38 158 PRO A C 1
ATOM 1326 O O . PRO A 1 158 ? 10.479 10.558 -7.030 1.00 86.38 158 PRO A O 1
ATOM 1329 N N . THR A 1 159 ? 9.967 12.485 -6.038 1.00 84.56 159 THR A N 1
ATOM 1330 C CA . THR A 1 159 ? 10.041 11.895 -4.699 1.00 84.56 159 THR A CA 1
ATOM 1331 C C . THR A 1 159 ? 8.867 10.938 -4.499 1.00 84.56 159 THR A C 1
ATOM 1333 O O . THR A 1 159 ? 7.723 11.256 -4.847 1.00 84.56 159 THR A O 1
ATOM 1336 N N . LEU A 1 160 ? 9.138 9.760 -3.943 1.00 83.88 160 LEU A N 1
ATOM 1337 C CA . LEU A 1 160 ? 8.082 8.868 -3.491 1.00 83.88 160 LEU A CA 1
ATOM 1338 C C . LEU A 1 160 ? 7.536 9.421 -2.172 1.00 83.88 160 LEU A C 1
ATOM 1340 O O . LEU A 1 160 ? 8.274 9.548 -1.199 1.00 83.88 160 LEU A O 1
ATOM 1344 N N . ARG A 1 161 ? 6.247 9.767 -2.132 1.00 80.69 161 ARG A N 1
ATOM 1345 C CA . ARG A 1 161 ? 5.602 10.239 -0.892 1.00 80.69 161 ARG A CA 1
ATOM 1346 C C . ARG A 1 161 ? 5.526 9.103 0.135 1.00 80.69 161 ARG A C 1
ATOM 1348 O O . ARG A 1 161 ? 5.425 7.943 -0.269 1.00 80.69 161 ARG A O 1
ATOM 1355 N N . GLY A 1 162 ? 5.559 9.429 1.427 1.00 79.31 162 GLY A N 1
ATOM 1356 C CA . GLY A 1 162 ? 5.529 8.438 2.512 1.00 79.31 162 GLY A CA 1
ATOM 1357 C C . GLY A 1 162 ? 6.897 7.891 2.904 1.00 79.31 162 GLY A C 1
ATOM 1358 O O . GLY A 1 162 ? 7.918 8.527 2.643 1.00 79.31 162 GLY A O 1
ATOM 1359 N N . ASP A 1 163 ? 6.922 6.716 3.541 1.00 74.44 163 ASP A N 1
ATOM 1360 C CA . ASP A 1 163 ? 8.179 6.066 3.910 1.00 74.44 163 ASP A CA 1
ATOM 1361 C C . ASP A 1 163 ? 8.890 5.555 2.634 1.00 74.44 163 ASP A C 1
ATOM 1363 O O . ASP A 1 163 ? 8.309 4.803 1.834 1.00 74.44 163 ASP A O 1
ATOM 1367 N N . PRO A 1 164 ? 10.159 5.951 2.405 1.00 67.25 164 PRO A N 1
ATOM 1368 C CA . PRO A 1 164 ? 10.931 5.527 1.244 1.00 67.25 164 PRO A CA 1
ATOM 1369 C C . PRO A 1 164 ? 11.171 4.012 1.193 1.00 67.25 164 PRO A C 1
ATOM 1371 O O . PRO A 1 164 ? 11.594 3.513 0.158 1.00 67.25 164 PRO A O 1
ATOM 1374 N N . HIS A 1 165 ? 10.906 3.251 2.252 1.00 72.50 165 HIS A N 1
ATOM 1375 C CA . HIS A 1 165 ? 11.033 1.794 2.276 1.00 72.50 165 HIS A CA 1
ATOM 1376 C C . HIS A 1 165 ? 9.738 1.051 1.910 1.00 72.50 165 HIS A C 1
ATOM 1378 O O . HIS A 1 165 ? 9.749 -0.176 1.774 1.00 72.50 165 HIS A O 1
ATOM 1384 N N . GLU A 1 166 ? 8.632 1.762 1.683 1.00 81.25 166 GLU A N 1
ATOM 1385 C CA . GLU A 1 166 ? 7.366 1.163 1.261 1.00 81.25 166 GLU A CA 1
ATOM 1386 C C . GLU A 1 166 ? 7.457 0.543 -0.140 1.00 81.25 166 GLU A C 1
ATOM 1388 O O . GLU A 1 166 ? 7.805 1.198 -1.128 1.00 81.25 166 GLU A O 1
ATOM 1393 N N . GLY A 1 167 ? 7.103 -0.740 -0.241 1.00 85.62 167 GLY A N 1
ATOM 1394 C CA . GLY A 1 167 ? 7.012 -1.457 -1.514 1.00 85.62 167 GLY A CA 1
ATOM 1395 C C . GLY A 1 167 ? 5.707 -1.206 -2.271 1.00 85.62 167 GLY A C 1
ATOM 1396 O O . GLY A 1 167 ? 4.758 -0.619 -1.746 1.00 85.62 167 GLY A O 1
ATOM 1397 N N . LEU A 1 168 ? 5.628 -1.735 -3.496 1.00 89.81 168 LEU A N 1
ATOM 1398 C CA . LEU A 1 168 ? 4.474 -1.558 -4.385 1.00 89.81 168 LEU A CA 1
ATOM 1399 C C . LEU A 1 168 ? 3.138 -1.946 -3.730 1.00 89.81 168 LEU A C 1
ATOM 1401 O O . LEU A 1 168 ? 2.144 -1.244 -3.909 1.00 89.81 168 LEU A O 1
ATOM 1405 N N . THR A 1 169 ? 3.106 -3.041 -2.961 1.00 91.50 169 THR A N 1
ATOM 1406 C CA . THR A 1 169 ? 1.890 -3.488 -2.262 1.00 91.50 169 THR A CA 1
ATOM 1407 C C . THR A 1 169 ? 1.339 -2.406 -1.349 1.00 91.50 169 THR A C 1
ATOM 1409 O O . THR A 1 169 ? 0.149 -2.131 -1.416 1.00 91.50 169 THR A O 1
ATOM 1412 N N . HIS A 1 170 ? 2.193 -1.762 -0.548 1.00 92.25 170 HIS A N 1
ATOM 1413 C CA . HIS A 1 170 ? 1.773 -0.706 0.374 1.00 92.25 170 HIS A CA 1
ATOM 1414 C C . HIS A 1 170 ? 1.121 0.448 -0.383 1.00 92.25 170 HIS A C 1
ATOM 1416 O O . HIS A 1 170 ? -0.013 0.814 -0.097 1.00 92.25 170 HIS A O 1
ATOM 1422 N N . ARG A 1 171 ? 1.792 0.947 -1.425 1.00 91.69 171 ARG A N 1
ATOM 1423 C CA . ARG A 1 171 ? 1.329 2.095 -2.220 1.00 91.69 171 ARG A CA 1
ATOM 1424 C C . ARG A 1 171 ? 0.024 1.829 -2.951 1.00 91.69 171 ARG A C 1
ATOM 1426 O O . ARG A 1 171 ? -0.880 2.659 -2.943 1.00 91.69 171 ARG A O 1
ATOM 1433 N N . VAL A 1 172 ? -0.110 0.642 -3.540 1.00 93.50 172 VAL A N 1
ATOM 1434 C CA . VAL A 1 172 ? -1.367 0.210 -4.161 1.00 93.50 172 VAL A CA 1
ATOM 1435 C C . VAL A 1 172 ? -2.488 0.149 -3.123 1.00 93.50 172 VAL A C 1
ATOM 1437 O O . VAL A 1 172 ? -3.612 0.558 -3.414 1.00 93.50 172 VAL A O 1
ATOM 1440 N N . THR A 1 173 ? -2.200 -0.311 -1.905 1.00 95.38 173 THR A N 1
ATOM 1441 C CA . THR A 1 173 ? -3.176 -0.325 -0.813 1.00 95.38 173 THR A CA 1
ATOM 1442 C C . THR A 1 173 ? -3.562 1.083 -0.366 1.00 95.38 173 THR A C 1
ATOM 1444 O O . THR A 1 173 ? -4.752 1.328 -0.182 1.00 95.38 173 THR A O 1
ATOM 1447 N N . VAL A 1 174 ? -2.614 2.020 -0.258 1.00 95.69 174 VAL A N 1
ATOM 1448 C CA . VAL A 1 174 ? -2.904 3.437 0.037 1.00 95.69 174 VAL A CA 1
ATOM 1449 C C . VAL A 1 174 ? -3.820 4.035 -1.032 1.00 95.69 174 VAL A C 1
ATOM 1451 O O . VAL A 1 174 ? -4.863 4.599 -0.698 1.00 95.69 174 VAL A O 1
ATOM 1454 N N . GLY A 1 175 ? -3.511 3.830 -2.316 1.00 94.88 175 GLY A N 1
ATOM 1455 C CA . GLY A 1 175 ? -4.365 4.292 -3.411 1.00 94.88 175 GLY A CA 1
ATOM 1456 C C . GLY A 1 175 ? -5.766 3.676 -3.378 1.00 94.88 175 GLY A C 1
ATOM 1457 O O . GLY A 1 175 ? -6.762 4.383 -3.527 1.00 94.88 175 GLY A O 1
ATOM 1458 N N . LEU A 1 176 ? -5.875 2.373 -3.094 1.00 95.31 176 LEU A N 1
ATOM 1459 C CA . LEU A 1 176 ? -7.171 1.715 -2.906 1.00 95.31 176 LEU A CA 1
ATOM 1460 C C . LEU A 1 176 ? -7.962 2.303 -1.738 1.00 95.31 176 LEU A C 1
ATOM 1462 O O . LEU A 1 176 ? -9.178 2.440 -1.851 1.00 95.31 176 LEU A O 1
ATOM 1466 N N . VAL A 1 177 ? -7.301 2.635 -0.626 1.00 96.19 177 VAL A N 1
ATOM 1467 C CA . VAL A 1 177 ? -7.935 3.284 0.527 1.00 96.19 177 VAL A CA 1
ATOM 1468 C C . VAL A 1 177 ? -8.457 4.664 0.135 1.00 96.19 177 VAL A C 1
ATOM 1470 O O . VAL A 1 177 ? -9.616 4.975 0.406 1.00 96.19 177 VAL A O 1
ATOM 1473 N N . ARG A 1 178 ? -7.637 5.476 -0.540 1.00 95.19 178 ARG A N 1
ATOM 1474 C CA . ARG A 1 178 ? -8.036 6.814 -0.991 1.00 95.19 178 ARG A CA 1
ATOM 1475 C C . ARG A 1 178 ? -9.212 6.762 -1.955 1.00 95.19 178 ARG A C 1
ATOM 1477 O O . ARG A 1 178 ? -10.162 7.529 -1.794 1.00 95.19 178 ARG A O 1
ATOM 1484 N N . LEU A 1 179 ? -9.196 5.827 -2.900 1.00 94.69 179 LEU A N 1
ATOM 1485 C CA . LEU A 1 179 ? -10.304 5.615 -3.823 1.00 94.69 179 LEU A CA 1
ATOM 1486 C C . LEU A 1 179 ? -11.573 5.165 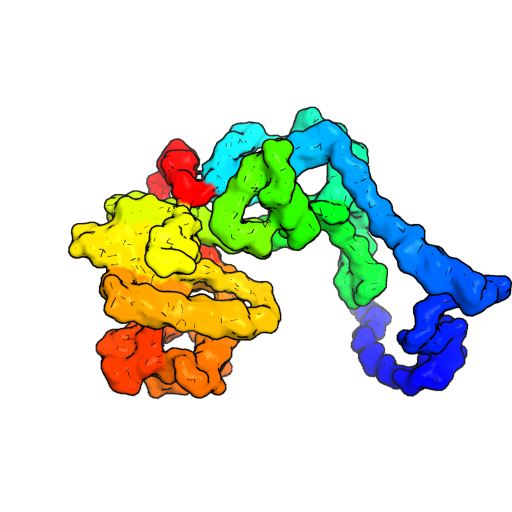-3.084 1.00 94.69 179 LEU A C 1
ATOM 1488 O O . LEU A 1 179 ? -12.638 5.746 -3.268 1.00 94.69 179 LEU A O 1
ATOM 1492 N N . HIS A 1 180 ? -11.448 4.184 -2.191 1.00 93.75 180 HIS A N 1
ATOM 1493 C CA . HIS A 1 180 ? -12.539 3.675 -1.361 1.00 93.75 180 HIS A CA 1
ATOM 1494 C C . HIS A 1 180 ? -13.214 4.769 -0.518 1.00 93.75 180 HIS A C 1
ATOM 1496 O O . HIS A 1 180 ? -14.439 4.784 -0.380 1.00 93.75 180 HIS A O 1
ATOM 1502 N N . ASP A 1 181 ? -12.429 5.683 0.048 1.00 93.44 181 ASP A N 1
ATOM 1503 C CA . ASP A 1 181 ? -12.940 6.822 0.811 1.00 93.44 181 ASP A CA 1
ATOM 1504 C C . ASP A 1 181 ? -13.605 7.858 -0.097 1.00 93.44 181 ASP A C 1
ATOM 1506 O O . ASP A 1 181 ? -14.717 8.305 0.184 1.00 93.44 181 ASP A O 1
ATOM 1510 N N . THR A 1 182 ? -12.977 8.175 -1.230 1.00 90.81 182 THR A N 1
ATOM 1511 C CA . THR A 1 182 ? -13.504 9.149 -2.197 1.00 90.81 182 THR A CA 1
ATOM 1512 C C . THR A 1 182 ? -14.877 8.728 -2.727 1.00 90.81 182 THR A C 1
ATOM 1514 O O . THR A 1 182 ? -15.788 9.547 -2.798 1.00 90.81 182 THR A O 1
ATOM 1517 N N . ILE A 1 183 ? -15.080 7.435 -3.003 1.00 88.94 183 ILE A N 1
ATOM 1518 C CA . ILE A 1 183 ? -16.371 6.886 -3.461 1.00 88.94 183 ILE A CA 1
ATOM 1519 C C . ILE A 1 183 ? -17.484 7.055 -2.415 1.00 88.94 183 ILE A C 1
ATOM 1521 O O . ILE A 1 183 ? -18.658 7.143 -2.766 1.00 88.94 183 ILE A O 1
ATOM 1525 N N . ARG A 1 184 ? -17.143 7.145 -1.124 1.00 89.06 184 ARG A N 1
ATOM 1526 C CA . ARG A 1 184 ? -18.108 7.435 -0.045 1.00 89.06 184 ARG A CA 1
ATOM 1527 C C . ARG A 1 184 ? -18.381 8.929 0.138 1.00 89.06 184 ARG A C 1
ATOM 1529 O O . ARG A 1 184 ? -19.112 9.309 1.056 1.00 89.06 184 ARG A O 1
ATOM 1536 N N . GLY A 1 185 ? -17.783 9.772 -0.703 1.00 88.94 185 GLY A N 1
ATOM 1537 C CA . GLY A 1 185 ? -17.803 11.223 -0.565 1.00 88.94 185 GLY A CA 1
ATOM 1538 C C . GLY A 1 185 ? -16.948 11.723 0.599 1.00 88.94 185 GLY A C 1
ATOM 1539 O O . GLY A 1 185 ? -17.196 12.813 1.104 1.00 88.94 185 GLY A O 1
ATOM 1540 N N . TRP A 1 186 ? -15.984 10.928 1.077 1.00 93.00 186 TRP A N 1
ATOM 1541 C CA . TRP A 1 186 ? -15.119 11.332 2.182 1.00 93.00 186 TRP A CA 1
ATOM 1542 C C . TRP A 1 186 ? -13.929 12.118 1.643 1.00 93.00 186 TRP A C 1
ATOM 1544 O O . TRP A 1 186 ? -13.169 11.630 0.802 1.00 93.00 186 TRP A O 1
ATOM 1554 N N . ASN A 1 187 ? -13.747 13.334 2.151 1.00 87.31 187 ASN A N 1
ATOM 1555 C CA . ASN A 1 187 ? -12.586 14.146 1.814 1.00 87.31 187 ASN A CA 1
ATOM 1556 C C . ASN A 1 187 ? -11.381 13.701 2.648 1.00 87.31 187 ASN A C 1
ATOM 1558 O O . ASN A 1 187 ? -11.513 13.458 3.848 1.00 87.31 187 ASN A O 1
ATOM 1562 N N . GLY A 1 188 ? -10.211 13.598 2.024 1.00 91.81 188 GLY A N 1
ATOM 1563 C CA . GLY A 1 188 ? -9.028 13.080 2.690 1.00 91.81 188 GLY A CA 1
ATOM 1564 C C . GLY A 1 188 ? -7.740 13.243 1.897 1.00 91.81 188 GLY A C 1
ATOM 1565 O O . GLY A 1 188 ? -7.736 13.734 0.769 1.00 91.81 188 GLY A O 1
ATOM 1566 N N . ALA A 1 189 ? -6.649 12.778 2.489 1.00 93.12 189 ALA A N 1
ATOM 1567 C CA . ALA A 1 189 ? -5.305 12.834 1.931 1.00 93.12 189 ALA A CA 1
ATOM 1568 C C . ALA A 1 189 ? -4.549 11.535 2.235 1.00 93.12 189 ALA A C 1
ATOM 1570 O O . ALA A 1 189 ? -4.891 10.813 3.172 1.00 93.12 189 ALA A O 1
ATOM 1571 N N . SER A 1 190 ? -3.541 11.226 1.429 1.00 94.31 190 SER A N 1
ATOM 1572 C CA . SER A 1 190 ? -2.530 10.211 1.727 1.00 94.31 190 SER A CA 1
ATOM 1573 C C . SER A 1 190 ? -1.291 10.867 2.328 1.00 94.31 190 SER A C 1
ATOM 1575 O O . SER A 1 190 ? -1.051 12.056 2.101 1.00 94.31 190 SER A O 1
ATOM 1577 N N . TYR A 1 191 ? -0.509 10.095 3.083 1.00 92.31 191 TYR A N 1
ATOM 1578 C CA . TYR A 1 191 ? 0.769 10.531 3.657 1.00 92.31 191 TYR A CA 1
ATOM 1579 C C . TYR A 1 191 ? 0.673 11.875 4.399 1.00 92.31 191 TYR A C 1
ATOM 1581 O O . TYR A 1 191 ? 1.528 12.750 4.268 1.00 92.31 191 TYR A O 1
ATOM 1589 N N . TYR A 1 192 ? -0.413 12.054 5.151 1.00 91.81 192 TYR A N 1
ATOM 1590 C CA . TYR A 1 192 ? -0.739 13.305 5.826 1.00 91.81 192 TYR A CA 1
ATOM 1591 C C . TYR A 1 192 ? 0.052 13.428 7.128 1.00 91.81 192 TYR A C 1
ATOM 1593 O O . TYR A 1 192 ? -0.037 12.541 7.978 1.00 91.81 192 TYR A O 1
ATOM 1601 N N . ASP A 1 193 ? 0.795 14.520 7.314 1.00 90.19 193 ASP A N 1
ATOM 1602 C CA . ASP A 1 193 ? 1.439 14.792 8.599 1.00 90.19 193 ASP A CA 1
ATOM 1603 C C . ASP A 1 193 ? 0.421 15.327 9.609 1.00 90.19 193 ASP A C 1
ATOM 1605 O O . ASP A 1 193 ? -0.142 16.411 9.446 1.00 90.19 193 ASP A O 1
ATOM 1609 N N . TRP A 1 194 ? 0.191 14.558 10.670 1.00 87.00 194 TRP A N 1
ATOM 1610 C CA . TRP A 1 194 ? -0.580 14.993 11.824 1.00 87.00 194 TRP A CA 1
ATOM 1611 C C . TRP A 1 194 ? 0.322 15.031 13.051 1.00 87.00 194 TRP A C 1
ATOM 1613 O O . TRP A 1 194 ? 0.529 14.020 13.728 1.00 87.00 194 TRP A O 1
ATOM 1623 N N . ASN A 1 195 ? 0.783 16.235 13.401 1.00 82.62 195 ASN A N 1
ATOM 1624 C CA . ASN A 1 195 ? 1.598 16.504 14.588 1.00 82.62 195 ASN A CA 1
ATOM 1625 C C . ASN A 1 195 ? 2.832 15.584 14.664 1.00 82.62 195 ASN A C 1
ATOM 1627 O O . ASN A 1 195 ? 3.078 14.966 15.706 1.00 82.62 195 ASN A O 1
ATOM 1631 N N . GLY A 1 196 ? 3.573 15.464 13.557 1.00 82.38 196 GLY A N 1
ATOM 1632 C CA . GLY A 1 196 ? 4.799 14.666 13.478 1.00 82.38 196 GLY A CA 1
ATOM 1633 C C . GLY A 1 196 ? 4.586 13.168 13.238 1.00 82.38 196 GLY A C 1
ATOM 1634 O O . GLY A 1 196 ? 5.548 12.402 13.289 1.00 82.38 196 GLY A O 1
ATOM 1635 N N . TYR A 1 197 ? 3.348 12.733 12.984 1.00 85.38 197 TYR A N 1
ATOM 1636 C CA . TYR A 1 197 ? 3.052 11.398 12.472 1.00 85.38 197 TYR A CA 1
ATOM 1637 C C . TYR A 1 197 ? 2.583 11.482 11.019 1.00 85.38 197 TYR A C 1
ATOM 1639 O O . TYR A 1 197 ? 1.509 12.013 10.752 1.00 85.38 197 TYR A O 1
ATOM 1647 N N . THR A 1 198 ? 3.322 10.876 10.090 1.00 90.81 198 THR A N 1
ATOM 1648 C CA . THR A 1 198 ? 2.870 10.697 8.701 1.00 90.81 198 THR A CA 1
ATOM 1649 C C . THR A 1 198 ? 1.867 9.553 8.621 1.00 90.81 198 THR A C 1
ATOM 1651 O O . THR A 1 198 ? 2.258 8.403 8.780 1.00 90.81 198 THR A O 1
ATOM 1654 N N . ILE A 1 199 ? 0.584 9.839 8.416 1.00 93.56 199 ILE A N 1
ATOM 1655 C CA . ILE A 1 199 ? -0.507 8.856 8.329 1.00 93.56 199 ILE A CA 1
ATOM 1656 C C . ILE A 1 199 ? -0.680 8.410 6.877 1.00 93.56 199 ILE A C 1
ATOM 1658 O O . ILE A 1 199 ? -0.821 9.263 6.002 1.00 93.56 199 ILE A O 1
ATOM 1662 N N . ASP A 1 200 ? -0.726 7.099 6.620 1.00 95.50 200 ASP A N 1
ATOM 1663 C CA . ASP A 1 200 ? -0.800 6.567 5.248 1.00 95.50 200 ASP A CA 1
ATOM 1664 C C . ASP A 1 200 ? -2.019 7.091 4.484 1.00 95.50 200 ASP A C 1
ATOM 1666 O O . ASP A 1 200 ? -1.904 7.527 3.338 1.00 95.50 200 ASP A O 1
ATOM 1670 N N . ALA A 1 201 ? -3.191 7.090 5.122 1.00 95.81 201 ALA A N 1
ATOM 1671 C CA . ALA A 1 201 ? -4.380 7.740 4.595 1.00 95.81 201 ALA A CA 1
ATOM 1672 C C . ALA A 1 201 ? -5.275 8.268 5.712 1.00 95.81 201 ALA A C 1
ATOM 1674 O O . ALA A 1 201 ? -5.559 7.581 6.692 1.00 95.81 201 ALA A O 1
ATOM 1675 N N . ILE A 1 202 ? -5.788 9.476 5.522 1.00 95.56 202 ILE A N 1
ATOM 1676 C CA . ILE A 1 202 ? -6.739 10.099 6.428 1.00 95.56 202 ILE A CA 1
ATOM 1677 C C . ILE A 1 202 ? -7.947 10.610 5.665 1.00 95.56 202 ILE A C 1
ATOM 1679 O O . ILE A 1 202 ? -7.811 11.096 4.543 1.00 95.56 202 ILE A O 1
ATOM 1683 N N . ALA A 1 203 ? -9.130 10.499 6.256 1.00 96.38 203 ALA A N 1
ATOM 1684 C CA . ALA A 1 203 ? -10.350 11.049 5.688 1.00 96.38 203 ALA A CA 1
ATOM 1685 C C . ALA A 1 203 ? -11.337 11.450 6.783 1.00 96.38 203 ALA A C 1
ATOM 1687 O O . ALA A 1 203 ? -11.312 10.885 7.871 1.00 96.38 203 ALA A O 1
ATOM 1688 N N . ASN A 1 204 ? -12.235 12.381 6.479 1.00 96.06 204 ASN A N 1
ATOM 1689 C CA . ASN A 1 204 ? -13.383 12.676 7.330 1.00 96.06 204 ASN A CA 1
ATOM 1690 C C . ASN A 1 204 ? -14.616 11.965 6.779 1.00 96.06 204 ASN A C 1
ATOM 1692 O O . ASN A 1 204 ? -14.936 12.109 5.596 1.00 96.06 204 ASN A O 1
ATOM 1696 N N . ASP A 1 205 ? -15.299 11.200 7.630 1.00 92.50 205 ASP A N 1
ATOM 1697 C CA . ASP A 1 205 ? -16.577 10.603 7.258 1.00 92.50 205 ASP A CA 1
ATOM 1698 C C . ASP A 1 205 ? -17.673 11.674 7.103 1.00 92.50 205 ASP A C 1
ATOM 1700 O O . ASP A 1 205 ? -17.496 12.849 7.429 1.00 92.50 205 ASP A O 1
ATOM 1704 N N . GLN A 1 206 ? -18.846 11.271 6.612 1.00 88.50 206 GLN A N 1
ATOM 1705 C CA . GLN A 1 206 ? -19.978 12.185 6.399 1.00 88.50 206 GLN A CA 1
ATOM 1706 C C . GLN A 1 206 ? -20.494 12.850 7.688 1.00 88.50 206 GLN A C 1
ATOM 1708 O O . GLN A 1 206 ? -21.235 13.826 7.618 1.00 88.50 206 GLN A O 1
ATOM 1713 N N . ARG A 1 207 ? -20.131 12.325 8.864 1.00 89.94 207 ARG A N 1
ATOM 1714 C CA . ARG A 1 207 ? -20.478 12.883 10.177 1.00 89.94 207 ARG A CA 1
ATOM 1715 C C . ARG A 1 207 ? -19.354 13.760 10.742 1.00 89.94 207 ARG A C 1
ATOM 1717 O O . ARG A 1 207 ? -19.443 14.175 11.892 1.00 89.94 207 ARG A O 1
ATOM 1724 N N . GLY A 1 208 ? -18.305 14.024 9.961 1.00 90.38 208 GLY A N 1
ATOM 1725 C CA . GLY A 1 208 ? -17.142 14.805 10.373 1.00 90.38 208 GLY A CA 1
ATOM 1726 C C . GLY A 1 208 ? -16.170 14.051 11.280 1.00 90.38 208 GLY A C 1
ATOM 1727 O O . GLY A 1 208 ? -15.284 14.679 11.852 1.00 90.38 208 GLY A O 1
ATOM 1728 N N . ARG A 1 209 ? -16.305 12.725 11.438 1.00 93.88 209 ARG A N 1
ATOM 1729 C CA . ARG A 1 209 ? -15.346 11.940 12.224 1.00 93.88 209 ARG A CA 1
ATOM 1730 C C . ARG A 1 209 ? -14.100 11.667 11.398 1.00 93.88 209 ARG A C 1
ATOM 1732 O O . ARG A 1 209 ? -14.187 11.104 10.304 1.00 93.88 209 ARG A O 1
ATOM 1739 N N . THR A 1 210 ? -12.950 11.992 11.968 1.00 96.56 210 THR A N 1
ATOM 1740 C CA . THR A 1 210 ? -11.648 11.663 11.397 1.00 96.56 210 THR A CA 1
ATOM 1741 C C . THR A 1 210 ? -11.425 10.156 11.424 1.00 96.56 210 THR A C 1
ATOM 1743 O O . THR A 1 210 ? -11.492 9.531 12.479 1.00 96.56 210 THR A O 1
ATOM 1746 N N . ILE A 1 211 ? -11.094 9.576 10.278 1.00 97.19 211 ILE A N 1
ATOM 1747 C CA . ILE A 1 211 ? -10.704 8.179 10.111 1.00 97.19 211 ILE A CA 1
ATOM 1748 C C . ILE A 1 211 ? -9.238 8.143 9.683 1.00 97.19 211 ILE A C 1
ATOM 1750 O O . ILE A 1 211 ? -8.895 8.621 8.601 1.00 97.19 211 ILE A O 1
ATOM 1754 N N . ALA A 1 212 ? -8.380 7.558 10.515 1.00 97.06 212 ALA A N 1
ATOM 1755 C CA . ALA A 1 212 ? -6.961 7.383 10.219 1.00 97.06 212 ALA A CA 1
ATOM 1756 C C . ALA A 1 212 ? -6.691 5.931 9.822 1.00 97.06 212 ALA A C 1
ATOM 1758 O O . ALA A 1 212 ? -7.091 5.009 10.531 1.00 97.06 212 ALA A O 1
ATOM 1759 N N . ARG A 1 213 ? -6.026 5.709 8.690 1.00 97.12 213 ARG A N 1
ATOM 1760 C CA . ARG A 1 213 ? -5.691 4.380 8.180 1.00 97.12 213 ARG A CA 1
ATOM 1761 C C . ARG A 1 213 ? -4.196 4.210 8.055 1.00 97.12 213 ARG A C 1
ATOM 1763 O O . ARG A 1 213 ? -3.539 5.033 7.433 1.00 97.12 213 ARG A O 1
ATOM 1770 N N . GLU A 1 214 ? -3.718 3.099 8.594 1.00 96.88 214 GLU A N 1
ATOM 1771 C CA . GLU A 1 214 ? -2.335 2.645 8.467 1.00 96.88 214 GLU A CA 1
ATOM 1772 C C . GLU A 1 214 ? -2.312 1.346 7.676 1.00 96.88 214 GLU A C 1
ATOM 1774 O O . GLU A 1 214 ? -3.086 0.424 7.957 1.00 96.88 214 GLU A O 1
ATOM 1779 N N . VAL A 1 215 ? -1.424 1.267 6.695 1.00 96.00 215 VAL A N 1
ATOM 1780 C CA . VAL A 1 215 ? -1.177 0.075 5.901 1.00 96.00 215 VAL A CA 1
ATOM 1781 C C . VAL A 1 215 ? -0.032 -0.710 6.537 1.00 96.00 215 VAL A C 1
ATOM 1783 O O . VAL A 1 215 ? 1.037 -0.189 6.835 1.00 96.00 215 VAL A O 1
ATOM 1786 N N . LEU A 1 216 ? -0.254 -2.002 6.766 1.00 92.12 216 LEU A N 1
ATOM 1787 C CA . LEU A 1 216 ? 0.725 -2.892 7.377 1.00 92.12 216 LEU A CA 1
ATOM 1788 C C . LEU A 1 216 ? 1.023 -4.053 6.434 1.00 92.12 216 LEU A C 1
ATOM 1790 O O . LEU A 1 216 ? 0.152 -4.868 6.112 1.00 92.12 216 LEU A O 1
ATOM 1794 N N . THR A 1 217 ? 2.282 -4.153 6.021 1.00 85.88 217 THR A N 1
ATOM 1795 C CA . THR A 1 217 ? 2.762 -5.218 5.138 1.00 85.88 217 THR A CA 1
ATOM 1796 C C . THR A 1 217 ? 3.552 -6.283 5.898 1.00 85.88 217 THR A C 1
ATOM 1798 O O . THR A 1 217 ? 3.989 -6.103 7.040 1.00 85.88 217 THR A O 1
ATOM 1801 N N . GLY A 1 218 ? 3.691 -7.455 5.285 1.00 74.31 218 GLY A N 1
ATOM 1802 C CA . GLY A 1 218 ? 4.422 -8.575 5.851 1.00 74.31 218 GLY A CA 1
ATOM 1803 C C . GLY A 1 218 ? 5.933 -8.348 5.849 1.00 74.31 218 GLY A C 1
ATOM 1804 O O . GLY A 1 218 ? 6.605 -8.641 4.869 1.00 74.31 218 GLY A O 1
ATOM 1805 N N . HIS A 1 219 ? 6.492 -7.937 6.985 1.00 73.94 219 HIS A N 1
ATOM 1806 C CA . HIS A 1 219 ? 7.938 -7.968 7.235 1.00 73.94 219 HIS A CA 1
ATOM 1807 C C . HIS A 1 219 ? 8.245 -8.464 8.654 1.00 73.94 219 HIS A C 1
ATOM 1809 O O . HIS A 1 219 ? 7.343 -8.620 9.475 1.00 73.94 219 HIS A O 1
ATOM 1815 N N . ASN A 1 220 ? 9.513 -8.752 8.957 1.00 54.22 220 ASN A N 1
ATOM 1816 C CA . ASN A 1 220 ? 9.924 -9.290 10.264 1.00 54.22 220 ASN A CA 1
ATOM 1817 C C . ASN A 1 220 ? 10.298 -8.199 11.287 1.00 54.22 220 ASN A C 1
ATOM 1819 O O . ASN A 1 220 ? 10.760 -8.501 12.388 1.00 54.22 220 ASN A O 1
ATOM 1823 N N . ASN A 1 221 ? 10.084 -6.921 10.954 1.00 70.75 221 ASN A N 1
ATOM 1824 C CA . ASN A 1 221 ? 10.382 -5.804 11.842 1.00 70.75 221 ASN A CA 1
ATOM 1825 C C . ASN A 1 221 ? 9.284 -5.601 12.905 1.00 70.75 221 ASN A C 1
ATOM 1827 O O . ASN A 1 221 ? 8.394 -4.761 12.773 1.00 70.75 221 ASN A O 1
ATOM 1831 N N . TRP A 1 222 ? 9.372 -6.350 14.007 1.00 82.56 222 TRP A N 1
ATOM 1832 C CA . TRP A 1 222 ? 8.444 -6.201 15.133 1.00 82.56 222 TRP A CA 1
ATOM 1833 C C . TRP A 1 222 ? 8.518 -4.837 15.817 1.00 82.56 222 TRP A C 1
ATOM 1835 O O . TRP A 1 222 ? 7.523 -4.398 16.383 1.00 82.56 222 TRP A O 1
ATOM 1845 N N . LYS A 1 223 ? 9.672 -4.153 15.787 1.00 79.19 223 LYS A N 1
ATOM 1846 C CA . LYS A 1 223 ? 9.792 -2.805 16.367 1.00 79.19 223 LYS A CA 1
ATOM 1847 C C . LYS A 1 223 ? 8.886 -1.822 15.626 1.00 79.19 223 LYS A C 1
ATOM 1849 O O . LYS A 1 223 ? 8.173 -1.073 16.288 1.00 79.19 223 LYS A O 1
ATOM 1854 N N . LEU A 1 224 ? 8.864 -1.891 14.294 1.00 79.50 224 LEU A N 1
ATOM 1855 C CA . LEU A 1 224 ? 7.995 -1.063 13.460 1.00 79.50 224 LEU A CA 1
ATOM 1856 C C . LEU A 1 224 ? 6.518 -1.320 13.772 1.00 79.50 224 LEU A C 1
ATOM 1858 O O . LEU A 1 224 ? 5.807 -0.386 14.113 1.00 79.50 224 LEU A O 1
ATOM 1862 N N . HIS A 1 225 ? 6.081 -2.583 13.813 1.00 84.94 225 HIS A N 1
ATOM 1863 C CA . HIS A 1 225 ? 4.691 -2.898 14.166 1.00 84.94 225 HIS A CA 1
ATOM 1864 C C . HIS A 1 225 ? 4.289 -2.370 15.554 1.00 84.94 225 HIS A C 1
ATOM 1866 O O . HIS A 1 225 ? 3.158 -1.925 15.736 1.00 84.94 225 HIS A O 1
ATOM 1872 N N . ARG A 1 226 ? 5.189 -2.384 16.548 1.00 89.81 226 ARG A N 1
ATOM 1873 C CA . ARG A 1 226 ? 4.914 -1.771 17.862 1.00 89.81 226 ARG A CA 1
ATOM 1874 C C . ARG A 1 226 ? 4.807 -0.251 17.790 1.00 89.81 226 ARG A C 1
ATOM 1876 O O . ARG A 1 226 ? 3.955 0.321 18.464 1.00 89.81 226 ARG A O 1
ATOM 1883 N N . ALA A 1 227 ? 5.665 0.395 17.002 1.00 88.81 227 ALA A N 1
ATOM 1884 C CA . ALA A 1 227 ? 5.604 1.836 16.781 1.00 88.81 227 ALA A CA 1
ATOM 1885 C C . ALA A 1 227 ? 4.282 2.235 16.106 1.00 88.81 227 ALA A C 1
ATOM 1887 O O . ALA A 1 227 ? 3.616 3.144 16.595 1.00 88.81 227 ALA A O 1
ATOM 1888 N N . THR A 1 228 ? 3.844 1.493 15.082 1.00 91.94 228 THR A N 1
ATOM 1889 C CA . THR A 1 228 ? 2.547 1.703 14.421 1.00 91.94 228 THR A CA 1
ATOM 1890 C C . THR A 1 228 ? 1.383 1.575 15.402 1.00 91.94 228 THR A C 1
ATOM 1892 O O . THR A 1 228 ? 0.508 2.431 15.411 1.00 91.94 228 THR A O 1
ATOM 1895 N N . TYR A 1 229 ? 1.379 0.573 16.290 1.00 94.69 229 TYR A N 1
ATOM 1896 C CA . TYR A 1 229 ? 0.319 0.462 17.301 1.00 94.69 229 TYR A CA 1
ATOM 1897 C C . TYR A 1 229 ? 0.277 1.668 18.247 1.00 94.69 229 TYR A C 1
ATOM 1899 O O . TYR A 1 229 ? -0.786 2.219 18.513 1.00 94.69 229 TYR A O 1
ATOM 1907 N N . ARG A 1 230 ? 1.439 2.112 18.744 1.00 93.88 230 ARG A N 1
ATOM 1908 C CA . ARG A 1 230 ? 1.524 3.293 19.619 1.00 93.88 230 ARG A CA 1
ATOM 1909 C C . ARG A 1 230 ? 1.037 4.556 18.914 1.00 93.88 230 ARG A C 1
ATOM 1911 O O . ARG A 1 230 ? 0.334 5.346 19.531 1.00 93.88 230 ARG A O 1
ATOM 1918 N N . LYS A 1 231 ? 1.367 4.708 17.629 1.00 94.19 231 LYS A N 1
ATOM 1919 C CA . LYS A 1 231 ? 0.835 5.769 16.770 1.00 94.19 231 LYS A CA 1
ATOM 1920 C C . LYS A 1 231 ? -0.690 5.684 16.671 1.00 94.19 231 LYS A C 1
ATOM 1922 O O . LYS A 1 231 ? -1.348 6.675 16.948 1.00 94.19 231 LYS A O 1
ATOM 1927 N N . LEU A 1 232 ? -1.259 4.516 16.361 1.00 95.50 232 LEU A N 1
ATOM 1928 C CA . LEU A 1 232 ? -2.715 4.317 16.286 1.00 95.50 232 LEU A CA 1
ATOM 1929 C C . LEU A 1 232 ? -3.410 4.668 17.613 1.00 95.50 232 LEU A C 1
ATOM 1931 O O . LEU A 1 232 ? -4.400 5.389 17.606 1.00 95.50 232 LEU A O 1
ATOM 1935 N N . ARG A 1 233 ? -2.840 4.250 18.749 1.00 94.88 233 ARG A N 1
ATOM 1936 C CA . ARG A 1 233 ? -3.320 4.608 20.095 1.00 94.88 233 ARG A CA 1
ATOM 1937 C C . ARG A 1 233 ? -3.278 6.106 20.373 1.00 94.88 233 ARG A C 1
ATOM 1939 O O . ARG A 1 233 ? -4.177 6.643 21.008 1.00 94.88 233 ARG A O 1
ATOM 1946 N N . GLU A 1 234 ? -2.232 6.785 19.924 1.00 94.69 234 GLU A N 1
ATOM 1947 C CA . GLU A 1 234 ? -2.124 8.233 20.081 1.00 94.69 234 GLU A CA 1
ATOM 1948 C C . GLU A 1 234 ? -3.113 8.984 19.180 1.00 94.69 234 GLU A C 1
ATOM 1950 O O . GLU A 1 234 ? -3.675 9.992 19.598 1.00 94.69 234 GLU A O 1
ATOM 1955 N N . LEU A 1 235 ? -3.371 8.485 17.968 1.00 94.69 235 LEU A N 1
ATOM 1956 C CA . LEU A 1 235 ? -4.396 9.032 17.074 1.00 94.69 235 LEU A CA 1
ATOM 1957 C C . LEU A 1 235 ? -5.805 8.859 17.657 1.00 94.69 235 LEU A C 1
ATOM 1959 O O . LEU A 1 235 ? -6.595 9.801 17.609 1.00 94.69 235 LEU A O 1
ATOM 1963 N N . ASP A 1 236 ? -6.081 7.707 18.269 1.00 95.00 236 ASP A N 1
ATOM 1964 C CA . ASP A 1 236 ? -7.344 7.430 18.961 1.00 95.00 236 ASP A CA 1
ATOM 1965 C C . ASP A 1 236 ? -7.621 8.419 20.095 1.00 95.00 236 ASP A C 1
ATOM 1967 O O . ASP A 1 236 ? -8.648 9.095 20.117 1.00 95.00 236 ASP A O 1
ATOM 1971 N N . ARG A 1 237 ? -6.633 8.621 20.976 1.00 93.44 237 ARG A N 1
ATOM 1972 C CA . ARG A 1 237 ? -6.701 9.612 22.067 1.00 93.44 237 ARG A CA 1
ATOM 1973 C C . ARG A 1 237 ? -6.930 11.042 21.582 1.00 93.44 237 ARG A C 1
ATOM 1975 O O . ARG A 1 237 ? -7.398 11.881 22.346 1.00 93.44 237 ARG A O 1
ATOM 1982 N N . ARG A 1 238 ? -6.585 11.330 20.326 1.00 92.62 238 ARG A N 1
ATOM 1983 C CA . ARG A 1 238 ? -6.785 12.630 19.670 1.00 92.62 238 ARG A CA 1
ATOM 1984 C C . ARG A 1 238 ? -8.110 12.716 18.907 1.00 92.62 238 ARG A C 1
ATOM 1986 O O . ARG A 1 238 ? -8.340 13.707 18.219 1.00 92.62 238 ARG A O 1
ATOM 1993 N N . GLY A 1 239 ? -8.977 11.713 19.030 1.00 92.62 239 GLY A N 1
ATOM 1994 C CA . GLY A 1 239 ? -10.320 11.696 18.455 1.00 92.62 239 GLY A CA 1
ATOM 1995 C C . GLY A 1 239 ? -10.399 11.181 17.017 1.00 92.62 239 GLY A C 1
ATOM 1996 O O . GLY A 1 239 ? -11.441 11.340 16.381 1.00 92.62 239 GLY A O 1
ATOM 1997 N N . ALA A 1 240 ? -9.333 10.581 16.479 1.00 95.50 240 ALA A N 1
ATOM 1998 C CA . ALA A 1 240 ? -9.387 9.903 15.186 1.00 95.50 240 ALA A CA 1
ATOM 1999 C C . ALA A 1 240 ? -9.737 8.426 15.372 1.00 95.50 240 ALA A C 1
ATOM 2001 O O . ALA A 1 240 ? -9.159 7.770 16.221 1.00 95.50 240 ALA A O 1
ATOM 2002 N N . LYS A 1 241 ? -10.609 7.866 14.531 1.00 96.56 241 LYS A N 1
ATOM 2003 C CA . LYS A 1 241 ? -10.921 6.432 14.523 1.00 96.56 241 LYS A CA 1
ATOM 2004 C C . LYS A 1 241 ? -9.834 5.662 13.756 1.00 96.56 241 LYS A C 1
ATOM 2006 O O . LYS A 1 241 ? -9.796 5.784 12.524 1.00 96.56 241 LYS A O 1
ATOM 2011 N N . PRO A 1 242 ? -8.963 4.869 14.410 1.00 96.94 242 PRO A N 1
ATOM 2012 C CA . PRO A 1 242 ? -7.837 4.240 13.729 1.00 96.94 242 PRO A CA 1
ATOM 2013 C C . PRO A 1 242 ? -8.242 2.904 13.102 1.00 96.94 242 PRO A C 1
ATOM 2015 O O . PRO A 1 242 ? -8.856 2.056 13.744 1.00 96.94 242 PRO A O 1
ATOM 2018 N N . ILE A 1 243 ? -7.872 2.687 11.843 1.00 97.50 243 ILE A N 1
ATOM 2019 C CA . ILE A 1 243 ? -8.191 1.480 11.078 1.00 97.50 243 ILE A CA 1
ATOM 2020 C C . ILE A 1 243 ? -6.902 0.890 10.501 1.00 97.50 243 ILE A C 1
ATOM 2022 O O . ILE A 1 243 ? -6.125 1.576 9.841 1.00 97.50 243 ILE A O 1
ATOM 2026 N N . ALA A 1 244 ? -6.691 -0.408 10.699 1.00 97.19 244 ALA A N 1
ATOM 2027 C CA . ALA A 1 244 ? -5.526 -1.114 10.172 1.00 97.19 244 ALA A CA 1
ATOM 2028 C C . ALA A 1 244 ? -5.841 -1.807 8.834 1.00 97.19 244 ALA A C 1
ATOM 2030 O O . ALA A 1 244 ? -6.806 -2.564 8.716 1.00 97.19 244 ALA A O 1
ATOM 2031 N N . VAL A 1 245 ? -5.019 -1.601 7.807 1.00 97.25 245 VAL A N 1
ATOM 2032 C CA . VAL A 1 245 ? -5.192 -2.227 6.489 1.00 97.25 245 VAL A CA 1
ATOM 2033 C C . VAL A 1 245 ? -4.007 -3.132 6.196 1.00 97.25 245 VAL A C 1
ATOM 2035 O O . VAL A 1 245 ? -2.887 -2.675 6.023 1.00 97.25 245 VAL A O 1
ATOM 2038 N N . PHE A 1 246 ? -4.234 -4.438 6.112 1.00 94.50 246 PHE A N 1
ATOM 2039 C CA . PHE A 1 246 ? -3.148 -5.399 5.928 1.00 94.50 246 PHE A CA 1
ATOM 2040 C C . PHE A 1 246 ? -2.981 -5.823 4.468 1.00 94.50 246 PHE A C 1
ATOM 2042 O O . PHE A 1 246 ? -3.944 -5.892 3.703 1.00 94.50 246 PHE A O 1
ATOM 2049 N N . ASP A 1 247 ? -1.771 -6.193 4.062 1.00 90.69 247 ASP A N 1
ATOM 2050 C CA . ASP A 1 247 ? -1.553 -6.854 2.767 1.00 90.69 247 ASP A CA 1
ATOM 2051 C C . ASP A 1 247 ? -2.289 -8.206 2.682 1.00 90.69 247 ASP A C 1
ATOM 2053 O O . ASP A 1 247 ? -2.949 -8.515 1.688 1.00 90.69 247 ASP A O 1
ATOM 2057 N N . THR A 1 248 ? -2.248 -8.989 3.762 1.00 88.62 248 THR A N 1
ATOM 2058 C CA . THR A 1 248 ? -2.813 -10.335 3.849 1.00 88.62 248 THR A CA 1
ATOM 2059 C C . THR A 1 248 ? -3.442 -10.612 5.216 1.00 88.62 248 THR A C 1
ATOM 2061 O O . THR A 1 248 ? -3.074 -10.021 6.232 1.00 88.62 248 THR A O 1
ATOM 2064 N N . ARG A 1 249 ? -4.353 -11.596 5.269 1.00 88.75 249 ARG A N 1
ATOM 2065 C CA . ARG A 1 249 ? -4.911 -12.106 6.539 1.00 88.75 249 ARG A CA 1
ATOM 2066 C C . ARG A 1 249 ? -3.824 -12.664 7.461 1.00 88.75 249 ARG A C 1
ATOM 2068 O O . ARG A 1 249 ? -3.868 -12.455 8.668 1.00 88.75 249 ARG A O 1
ATOM 2075 N N . ARG A 1 250 ? -2.820 -13.336 6.886 1.00 86.75 250 ARG A N 1
ATOM 2076 C CA . ARG A 1 250 ? -1.688 -13.895 7.634 1.00 86.75 250 ARG A CA 1
ATOM 2077 C C . ARG A 1 250 ? -0.903 -12.797 8.351 1.00 86.75 250 ARG A C 1
ATOM 2079 O O . ARG A 1 250 ? -0.563 -12.968 9.520 1.00 86.75 250 ARG A O 1
ATOM 2086 N N . THR A 1 251 ? -0.633 -11.681 7.676 1.00 88.75 251 THR A N 1
ATOM 2087 C CA . THR A 1 251 ? 0.018 -10.521 8.296 1.00 88.75 251 THR A CA 1
ATOM 2088 C C . THR A 1 251 ? -0.847 -9.951 9.412 1.00 88.75 251 THR A C 1
ATOM 2090 O O . THR A 1 251 ? -0.328 -9.769 10.510 1.00 88.75 251 THR A O 1
ATOM 2093 N N . ALA A 1 252 ? -2.151 -9.761 9.169 1.00 91.00 252 ALA A N 1
ATOM 2094 C CA . ALA A 1 252 ? -3.090 -9.249 10.168 1.00 91.00 252 ALA A CA 1
ATOM 2095 C C . ALA A 1 252 ? -3.036 -10.054 11.473 1.00 91.00 252 ALA A C 1
ATOM 2097 O O . ALA A 1 252 ? -2.722 -9.505 12.525 1.00 91.00 252 ALA A O 1
ATOM 2098 N N . TYR A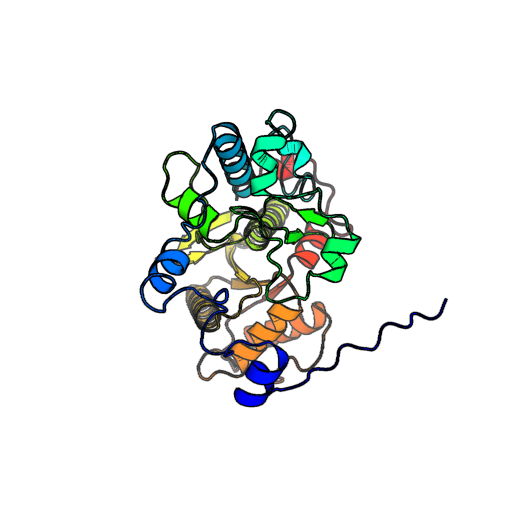 1 253 ? -3.235 -11.373 11.411 1.00 88.56 253 TYR A N 1
ATOM 2099 C CA . TYR A 1 253 ? -3.241 -12.209 12.617 1.00 88.56 253 TYR A CA 1
ATOM 2100 C C . TYR A 1 253 ? -1.893 -12.250 13.317 1.00 88.56 253 TYR A C 1
ATOM 2102 O O . TYR A 1 253 ? -1.829 -12.199 14.543 1.00 88.56 253 TYR A O 1
ATOM 2110 N N . ARG A 1 254 ? -0.800 -12.288 12.554 1.00 87.19 254 ARG A N 1
ATOM 2111 C CA . ARG A 1 254 ? 0.548 -12.267 13.119 1.00 87.19 254 ARG A CA 1
ATOM 2112 C C . ARG A 1 254 ? 0.817 -10.967 13.881 1.00 87.19 254 ARG A C 1
ATOM 2114 O O . ARG A 1 254 ? 1.390 -11.012 14.966 1.00 87.19 254 ARG A O 1
ATOM 2121 N N . VAL A 1 255 ? 0.395 -9.829 13.332 1.00 89.50 255 VAL A N 1
ATOM 2122 C CA . VAL A 1 255 ? 0.573 -8.508 13.947 1.00 89.50 255 VAL A CA 1
ATOM 2123 C C . VAL A 1 255 ? -0.374 -8.311 15.131 1.00 89.50 255 VAL A C 1
ATOM 2125 O O . VAL A 1 255 ? 0.087 -7.916 16.197 1.00 89.50 255 VAL A O 1
ATOM 2128 N N . PHE A 1 256 ? -1.655 -8.664 15.010 1.00 91.25 256 PHE A N 1
ATOM 2129 C CA . PHE A 1 256 ? -2.597 -8.576 16.127 1.00 91.25 256 PHE A CA 1
ATOM 2130 C C . PHE A 1 256 ? -2.199 -9.473 17.296 1.00 91.25 256 PHE A C 1
ATOM 2132 O O . PHE A 1 256 ? -2.200 -9.014 18.432 1.00 91.25 256 PHE A O 1
ATOM 2139 N N . ASN A 1 257 ? -1.778 -10.714 17.037 1.00 88.56 257 ASN A N 1
ATOM 2140 C CA . ASN A 1 257 ? -1.255 -11.590 18.087 1.00 88.56 257 ASN A CA 1
ATOM 2141 C C . ASN A 1 257 ? 0.036 -11.031 18.694 1.00 88.56 257 ASN A C 1
ATOM 2143 O O . ASN A 1 257 ? 0.260 -11.174 19.892 1.00 88.56 257 ASN A O 1
ATOM 2147 N N . HIS A 1 258 ? 0.884 -10.375 17.893 1.00 88.62 258 HIS A N 1
ATOM 2148 C CA . HIS A 1 258 ? 2.057 -9.684 18.420 1.00 88.62 258 HIS A CA 1
ATOM 2149 C C . HIS A 1 258 ? 1.671 -8.539 19.360 1.00 88.62 258 HIS A C 1
ATOM 2151 O O . HIS A 1 258 ? 2.290 -8.405 20.408 1.00 88.62 258 HIS A O 1
ATOM 2157 N N . TRP A 1 259 ? 0.676 -7.724 19.007 1.00 90.94 259 TRP A N 1
ATOM 2158 C CA . TRP A 1 259 ? 0.193 -6.643 19.867 1.00 90.94 259 TRP A CA 1
ATOM 2159 C C . TRP A 1 259 ? -0.497 -7.170 21.121 1.00 90.94 259 TRP A C 1
ATOM 2161 O O . TRP A 1 259 ? -0.234 -6.666 22.203 1.00 90.94 259 TRP A O 1
ATOM 2171 N N . HIS A 1 260 ? -1.287 -8.233 20.991 1.00 89.06 260 HIS A N 1
ATOM 2172 C CA . HIS A 1 260 ? -1.962 -8.860 22.119 1.00 89.06 260 HIS A CA 1
ATOM 2173 C C . HIS A 1 260 ? -0.993 -9.457 23.148 1.00 89.06 260 HIS A C 1
ATOM 2175 O O . HIS A 1 260 ? -1.120 -9.224 24.343 1.00 89.06 260 HIS A O 1
ATOM 2181 N N . ASN A 1 261 ? 0.005 -10.213 22.685 1.00 85.75 261 ASN A N 1
ATOM 2182 C CA . ASN A 1 261 ? 0.913 -10.965 23.556 1.00 85.75 261 ASN A CA 1
ATOM 2183 C C . ASN A 1 261 ? 2.061 -10.121 24.130 1.00 85.75 261 ASN A C 1
ATOM 2185 O O . ASN A 1 261 ? 3.014 -10.672 24.686 1.00 85.75 261 ASN A O 1
ATOM 2189 N N . ARG A 1 262 ? 2.067 -8.806 23.901 1.00 82.00 262 ARG A N 1
ATOM 2190 C CA . ARG A 1 262 ? 3.153 -7.928 24.334 1.00 82.00 262 ARG A CA 1
ATOM 2191 C C . ARG A 1 262 ? 2.628 -6.899 25.311 1.00 82.00 262 ARG A C 1
ATOM 2193 O O . ARG A 1 262 ? 1.834 -6.034 24.946 1.00 82.00 262 ARG A O 1
ATOM 2200 N N . ASP A 1 263 ? 3.171 -6.973 26.518 1.00 72.19 263 ASP A N 1
ATOM 2201 C CA . ASP A 1 263 ? 2.861 -6.075 27.621 1.00 72.19 263 ASP A CA 1
ATOM 2202 C C . ASP A 1 263 ? 2.894 -4.604 27.177 1.00 72.19 263 ASP A C 1
ATOM 2204 O O . ASP A 1 263 ? 3.862 -4.126 26.572 1.00 72.19 263 ASP A O 1
ATOM 2208 N N . GLY A 1 264 ? 1.801 -3.892 27.461 1.00 74.00 264 GLY A N 1
ATOM 2209 C CA . GLY A 1 264 ? 1.653 -2.459 27.199 1.00 74.00 264 GLY A CA 1
ATOM 2210 C C . GLY A 1 264 ? 1.274 -2.068 25.766 1.00 74.00 264 GLY A C 1
ATOM 2211 O O . GLY A 1 264 ? 1.302 -0.876 25.453 1.00 74.00 264 GLY A O 1
ATOM 2212 N N . LEU A 1 265 ? 0.946 -3.023 24.888 1.00 83.19 265 LEU A N 1
ATOM 2213 C CA . LEU A 1 265 ? 0.359 -2.714 23.580 1.00 83.19 265 LEU A CA 1
ATOM 2214 C C . LEU A 1 265 ? -1.164 -2.786 23.652 1.00 83.19 265 LEU A C 1
ATOM 2216 O O . LEU A 1 265 ? -1.789 -1.735 23.690 1.00 83.19 265 LEU A O 1
ATOM 2220 N N . GLY A 1 266 ? -1.771 -3.965 23.753 1.00 84.62 266 GLY A N 1
ATOM 2221 C CA . GLY A 1 266 ? -3.212 -4.022 23.984 1.00 84.62 266 GLY A CA 1
ATOM 2222 C C . GLY A 1 266 ? -3.757 -5.408 24.251 1.00 84.62 266 GLY A C 1
ATOM 2223 O O . GLY A 1 266 ? -3.089 -6.399 23.984 1.00 84.62 266 GLY A O 1
ATOM 2224 N N . THR A 1 267 ? -4.976 -5.489 24.782 1.00 85.50 267 THR A N 1
ATOM 2225 C CA . THR A 1 267 ? -5.594 -6.768 25.172 1.00 85.50 267 THR A CA 1
ATOM 2226 C C . THR A 1 267 ? -6.873 -7.010 24.383 1.00 85.50 267 THR A C 1
ATOM 2228 O O . THR A 1 267 ? -7.721 -6.132 24.308 1.00 85.50 267 THR A O 1
ATOM 2231 N N . LEU A 1 268 ? -7.018 -8.204 23.805 1.00 85.44 268 LEU A N 1
ATOM 2232 C CA . LEU A 1 268 ? -8.226 -8.620 23.095 1.00 85.44 268 LEU A CA 1
ATOM 2233 C C . LEU A 1 268 ? -9.157 -9.410 24.037 1.00 85.44 268 LEU A C 1
ATOM 2235 O O . LEU A 1 268 ? -8.653 -10.251 24.786 1.00 85.44 268 LEU A O 1
ATOM 2239 N N . PRO A 1 269 ? -10.491 -9.243 23.933 1.00 74.69 269 PRO A N 1
ATOM 2240 C CA . PRO A 1 269 ? -11.486 -9.835 24.837 1.00 74.69 269 PRO A CA 1
ATOM 2241 C C . PRO A 1 269 ? -11.392 -11.359 24.972 1.00 74.69 269 PRO A C 1
ATOM 2243 O O . PRO A 1 269 ? -11.550 -11.902 26.058 1.00 74.69 269 PRO A O 1
ATOM 2246 N N . ASN A 1 270 ? -11.087 -12.056 23.873 1.00 76.12 270 ASN A N 1
ATOM 2247 C CA . ASN A 1 270 ? -11.109 -13.523 23.798 1.00 76.12 270 ASN A CA 1
ATOM 2248 C C . ASN A 1 270 ? -9.712 -14.143 23.546 1.00 76.12 270 ASN A C 1
ATOM 2250 O O . ASN A 1 270 ? -9.602 -15.219 22.950 1.00 76.12 270 ASN A O 1
ATOM 2254 N N . GLY A 1 271 ? -8.621 -13.429 23.868 1.00 75.94 271 GLY A N 1
ATOM 2255 C CA . GLY A 1 271 ? -7.230 -13.894 23.683 1.00 75.94 271 GLY A CA 1
ATOM 2256 C C . GLY A 1 271 ? -6.614 -13.634 22.294 1.00 75.94 271 GLY A C 1
ATOM 2257 O O . GLY A 1 271 ? -6.847 -12.594 21.679 1.00 75.94 271 GLY A O 1
ATOM 2258 N N . THR A 1 272 ? -5.872 -14.593 21.740 1.00 81.31 272 THR A N 1
ATOM 2259 C CA . THR A 1 272 ? -5.257 -14.533 20.396 1.00 81.31 272 THR A CA 1
ATOM 2260 C C . THR A 1 272 ? -6.191 -14.975 19.254 1.00 81.31 272 THR A C 1
ATOM 2262 O O . THR A 1 272 ? -7.191 -15.676 19.440 1.00 81.31 272 THR A O 1
ATOM 2265 N N . PHE A 1 273 ? -5.826 -14.620 18.020 1.00 79.06 273 PHE A N 1
ATOM 2266 C CA . PHE A 1 273 ? -6.303 -15.253 16.790 1.00 79.06 273 PHE A CA 1
ATOM 2267 C C . PHE A 1 273 ? -5.616 -16.619 16.625 1.00 79.06 273 PHE A C 1
ATOM 2269 O O . PHE A 1 273 ? -4.524 -16.707 16.061 1.00 79.06 273 PHE A O 1
ATOM 2276 N N . ASN A 1 274 ? -6.235 -17.671 17.172 1.00 66.44 274 ASN A N 1
ATOM 2277 C CA . ASN A 1 274 ? -5.693 -19.041 17.186 1.00 66.44 274 ASN A CA 1
ATOM 2278 C C . ASN A 1 274 ? -6.003 -19.864 15.923 1.00 66.44 274 ASN A C 1
ATOM 2280 O O . ASN A 1 274 ? -5.403 -20.915 15.718 1.00 66.44 274 ASN A O 1
ATOM 2284 N N . SER A 1 275 ? -6.926 -19.403 15.077 1.00 63.97 275 SER A N 1
ATOM 2285 C CA . SER A 1 275 ? -7.331 -20.060 13.829 1.00 63.97 275 SER A CA 1
ATOM 2286 C C . SER A 1 275 ? -7.542 -19.031 12.713 1.00 63.97 275 SER A C 1
ATOM 2288 O O . SER A 1 275 ? -7.639 -17.828 12.968 1.00 63.97 275 SER A O 1
ATOM 2290 N N . GLU A 1 276 ? -7.588 -19.485 11.454 1.00 65.06 276 GLU A N 1
ATOM 2291 C CA . GLU A 1 276 ? -7.961 -18.616 10.334 1.00 65.06 276 GLU A CA 1
ATOM 2292 C C . GLU A 1 276 ? -9.452 -18.263 10.404 1.00 65.06 276 GLU A C 1
ATOM 2294 O O . GLU A 1 276 ? -10.299 -18.963 9.852 1.00 65.06 276 GLU A O 1
ATOM 2299 N N . PHE A 1 277 ? -9.784 -17.164 11.077 1.00 66.38 277 PHE A N 1
ATOM 2300 C CA . PHE A 1 277 ? -11.151 -16.654 11.097 1.00 66.38 277 PHE A CA 1
ATOM 2301 C C . PHE A 1 277 ? -11.566 -16.096 9.721 1.00 66.38 277 PHE A C 1
ATOM 2303 O O . PHE A 1 277 ? -10.746 -15.759 8.855 1.00 66.38 277 PHE A O 1
ATOM 2310 N N . SER A 1 278 ? -12.876 -15.965 9.502 1.00 78.00 278 SER A N 1
ATOM 2311 C CA . SER A 1 278 ? -13.361 -15.086 8.440 1.00 78.00 278 SER A CA 1
ATOM 2312 C C . SER A 1 278 ? -12.969 -13.637 8.765 1.00 78.00 278 SER A C 1
ATOM 2314 O O . SER A 1 278 ? -12.756 -13.273 9.924 1.00 78.00 278 SER A O 1
ATOM 2316 N N . ILE A 1 279 ? -12.867 -12.785 7.739 1.00 78.44 279 ILE A N 1
ATOM 2317 C CA . ILE A 1 279 ? -12.596 -11.354 7.956 1.00 78.44 279 ILE A CA 1
ATOM 2318 C C . ILE A 1 279 ? -13.703 -10.728 8.815 1.00 78.44 279 ILE A C 1
ATOM 2320 O O . ILE A 1 279 ? -13.382 -9.932 9.683 1.00 78.44 279 ILE A O 1
ATOM 2324 N N . SER A 1 280 ? -14.970 -11.113 8.619 1.00 84.19 280 SER A N 1
ATOM 2325 C CA . SER A 1 280 ? -16.093 -10.595 9.412 1.00 84.19 280 SER A CA 1
ATOM 2326 C C . SER A 1 280 ? -15.929 -10.896 10.900 1.00 84.19 280 SER A C 1
ATOM 2328 O O . SER A 1 280 ? -15.818 -9.966 11.682 1.00 84.19 280 SER A O 1
ATOM 2330 N N . ALA A 1 281 ? -15.751 -12.166 11.274 1.00 83.62 281 ALA A N 1
ATOM 2331 C CA . ALA A 1 281 ? -15.599 -12.554 12.676 1.00 83.62 281 ALA A CA 1
ATOM 2332 C C . ALA A 1 281 ? -14.375 -11.900 13.335 1.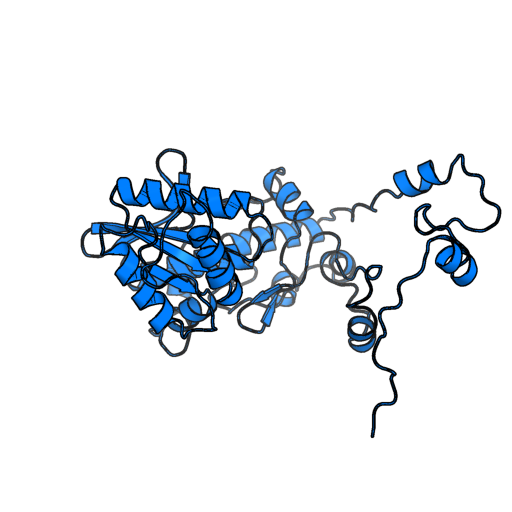00 83.62 281 ALA A C 1
ATOM 2334 O O . ALA A 1 281 ? -14.391 -11.546 14.512 1.00 83.62 281 ALA A O 1
ATOM 2335 N N . GLY A 1 282 ? -13.288 -11.726 12.574 1.00 85.62 282 GLY A N 1
ATOM 2336 C CA . GLY A 1 282 ? -12.124 -11.014 13.080 1.00 85.62 282 GLY A CA 1
ATOM 2337 C C . GLY A 1 282 ? -12.333 -9.505 13.209 1.00 85.62 282 GLY A C 1
ATOM 2338 O O . GLY A 1 282 ? -11.655 -8.897 14.028 1.00 85.62 282 GLY A O 1
ATOM 2339 N N . ARG A 1 283 ? -13.218 -8.888 12.418 1.00 89.88 283 ARG A N 1
ATOM 2340 C CA . ARG A 1 283 ? -13.597 -7.474 12.566 1.00 89.88 283 ARG A CA 1
ATOM 2341 C C . ARG A 1 283 ? -14.508 -7.277 13.765 1.00 89.88 283 ARG A C 1
ATOM 2343 O O . ARG A 1 283 ? -14.197 -6.407 14.565 1.00 89.88 283 ARG A O 1
ATOM 2350 N N . ASP A 1 284 ? -15.515 -8.129 13.936 1.00 88.88 284 ASP A N 1
ATOM 2351 C CA . ASP A 1 284 ? -16.444 -8.078 15.073 1.00 88.88 284 ASP A CA 1
ATOM 2352 C C . ASP A 1 284 ? -15.664 -8.102 16.395 1.00 88.88 284 ASP A C 1
ATOM 2354 O O . ASP A 1 284 ? -15.762 -7.192 17.204 1.00 88.88 284 ASP A O 1
ATOM 2358 N N . ARG A 1 285 ? -14.725 -9.045 16.537 1.00 88.81 285 ARG A N 1
ATOM 2359 C CA . ARG A 1 285 ? -13.839 -9.129 17.709 1.00 88.81 285 ARG A CA 1
ATOM 2360 C C . ARG A 1 285 ? -13.006 -7.867 17.966 1.00 88.81 285 ARG A C 1
ATOM 2362 O O . ARG A 1 285 ? -12.676 -7.578 19.112 1.00 88.81 285 ARG A O 1
ATOM 2369 N N . ILE A 1 286 ? -12.562 -7.195 16.906 1.00 92.12 286 ILE A N 1
ATOM 2370 C CA . ILE A 1 286 ? -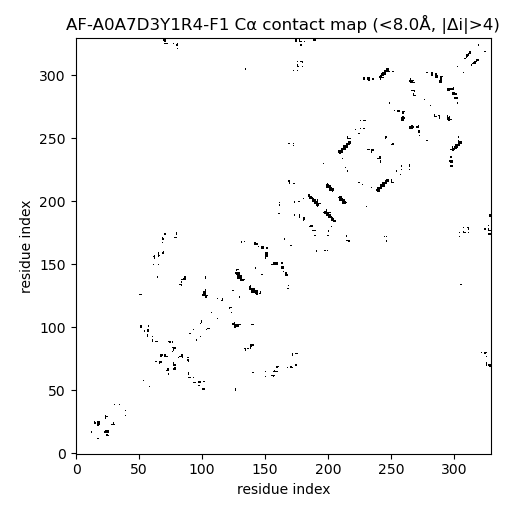11.729 -5.988 16.998 1.00 92.12 286 ILE A CA 1
ATOM 2371 C C . ILE A 1 286 ? -12.589 -4.782 17.375 1.00 92.12 286 ILE A C 1
ATOM 2373 O O . ILE A 1 286 ? -12.161 -3.976 18.192 1.00 92.12 286 ILE A O 1
ATOM 2377 N N . GLN A 1 287 ? -13.800 -4.698 16.828 1.00 93.62 287 GLN A N 1
ATOM 2378 C CA . GLN A 1 287 ? -14.787 -3.679 17.174 1.00 93.62 287 GLN A CA 1
ATOM 2379 C C . GLN A 1 287 ? -15.251 -3.846 18.625 1.00 93.62 287 GLN A C 1
ATOM 2381 O O . GLN A 1 287 ? -15.179 -2.887 19.380 1.00 93.62 287 GLN A O 1
ATOM 2386 N N . ASP A 1 288 ? -15.566 -5.071 19.056 1.00 90.69 288 ASP A N 1
ATOM 2387 C CA . ASP A 1 288 ? -15.906 -5.381 20.452 1.00 90.69 288 ASP A CA 1
ATOM 2388 C C . ASP A 1 288 ? -14.785 -4.982 21.425 1.00 90.69 288 ASP A C 1
ATOM 2390 O O . ASP A 1 288 ? -15.047 -4.524 22.534 1.00 90.69 288 ASP A O 1
ATOM 2394 N N . ALA A 1 289 ? -13.520 -5.173 21.027 1.00 91.12 289 ALA A N 1
ATOM 2395 C CA . ALA A 1 289 ? -12.369 -4.769 21.831 1.00 91.12 289 ALA A CA 1
ATOM 2396 C C . ALA A 1 289 ? -12.216 -3.245 21.902 1.00 91.12 289 ALA A C 1
ATOM 2398 O O . ALA A 1 289 ? -11.801 -2.730 22.930 1.00 91.12 289 ALA A O 1
ATOM 2399 N N . TYR A 1 290 ? -12.515 -2.546 20.808 1.00 94.25 290 TYR A N 1
ATOM 2400 C CA . TYR A 1 290 ? -12.396 -1.095 20.704 1.00 94.25 290 TYR A CA 1
ATOM 2401 C C . TYR A 1 290 ? -13.528 -0.352 21.422 1.00 94.25 290 TYR A C 1
ATOM 2403 O O . TYR A 1 290 ? -13.281 0.656 22.070 1.00 94.25 290 TYR A O 1
ATOM 2411 N N . ASP A 1 291 ? -14.758 -0.859 21.335 1.00 92.94 291 ASP A N 1
ATOM 2412 C CA . ASP A 1 291 ? -15.942 -0.232 21.933 1.00 92.94 291 ASP A CA 1
ATOM 2413 C C . ASP A 1 291 ? -16.071 -0.524 23.446 1.00 92.94 291 ASP A C 1
ATOM 2415 O O . ASP A 1 291 ? -16.986 -0.025 24.104 1.00 92.94 291 ASP A O 1
ATOM 2419 N N . ASN A 1 292 ? -15.176 -1.342 24.014 1.00 90.19 292 ASN A N 1
ATOM 2420 C CA . ASN A 1 292 ? -15.189 -1.733 25.420 1.00 90.19 292 ASN A CA 1
ATOM 2421 C C . ASN A 1 292 ? -13.984 -1.159 26.178 1.00 90.19 292 ASN A C 1
ATOM 2423 O O . ASN A 1 292 ? -12.877 -1.692 26.099 1.00 90.19 292 ASN A O 1
ATOM 2427 N N . ASP A 1 293 ? -14.241 -0.152 27.016 1.00 85.06 293 ASP A N 1
ATOM 2428 C CA . ASP A 1 293 ? -13.242 0.537 27.848 1.00 85.06 293 ASP A CA 1
ATOM 2429 C C . ASP A 1 293 ? -12.462 -0.387 28.809 1.00 85.06 293 ASP A C 1
ATOM 2431 O O . ASP A 1 293 ? -11.407 -0.009 29.324 1.00 85.06 293 ASP A O 1
ATOM 2435 N N . ALA A 1 294 ? -12.944 -1.611 29.067 1.00 85.88 294 ALA A N 1
ATOM 2436 C CA . ALA A 1 294 ? -12.212 -2.610 29.846 1.00 85.88 294 ALA A CA 1
ATOM 2437 C C . ALA A 1 294 ? -11.002 -3.203 29.093 1.00 85.88 294 ALA A C 1
ATOM 2439 O O . ALA A 1 294 ? -10.190 -3.921 29.689 1.00 85.88 294 ALA A O 1
ATOM 2440 N N . HIS A 1 295 ? -10.869 -2.935 27.794 1.00 84.94 295 HIS A N 1
ATOM 2441 C CA . HIS A 1 295 ? -9.780 -3.408 26.952 1.00 84.94 295 HIS A CA 1
ATOM 2442 C C . HIS A 1 295 ? -8.908 -2.238 26.486 1.00 84.94 295 HIS A C 1
ATOM 2444 O O . HIS A 1 295 ? -9.378 -1.292 25.870 1.00 84.94 295 HIS A O 1
ATOM 2450 N N . ASP A 1 296 ? -7.594 -2.316 26.733 1.00 88.06 296 ASP A N 1
ATOM 2451 C CA . ASP A 1 296 ? -6.628 -1.332 26.213 1.00 88.06 296 ASP A CA 1
ATOM 2452 C C . ASP A 1 296 ? -6.359 -1.592 24.719 1.00 88.06 296 ASP A C 1
ATOM 2454 O O . ASP A 1 296 ? -5.268 -2.023 24.347 1.00 88.06 296 ASP A O 1
ATOM 2458 N N . TRP A 1 297 ? -7.369 -1.434 23.859 1.00 93.38 297 TRP A N 1
ATOM 2459 C CA . TRP A 1 297 ? -7.286 -1.727 22.428 1.00 93.38 297 TRP A CA 1
ATOM 2460 C C . TRP A 1 297 ? -7.574 -0.492 21.569 1.00 93.38 297 TRP A C 1
ATOM 2462 O O . TRP A 1 297 ? -8.650 0.081 21.622 1.00 93.38 297 TRP A O 1
ATOM 2472 N N . ALA A 1 298 ? -6.611 -0.102 20.731 1.00 93.88 298 ALA A N 1
ATOM 2473 C CA . ALA A 1 298 ? -6.668 1.160 19.984 1.00 93.88 298 ALA A CA 1
ATOM 2474 C C . ALA A 1 298 ? -7.119 1.046 18.518 1.00 93.88 298 ALA A C 1
ATOM 2476 O O . ALA A 1 298 ? -7.233 2.053 17.825 1.00 93.88 298 ALA A O 1
ATOM 2477 N N . VAL A 1 299 ? -7.281 -0.166 17.984 1.00 96.00 299 VAL A N 1
ATOM 2478 C CA . VAL A 1 299 ? -7.600 -0.353 16.560 1.00 96.00 299 VAL A CA 1
ATOM 2479 C C . VAL A 1 299 ? -9.092 -0.583 16.412 1.00 96.00 299 VAL A C 1
ATOM 2481 O O . VAL A 1 299 ? -9.585 -1.635 16.799 1.00 96.00 299 VAL A O 1
ATOM 2484 N N . ALA A 1 300 ? -9.789 0.368 15.805 1.00 96.19 300 ALA A N 1
ATOM 2485 C CA . ALA A 1 300 ? -11.243 0.363 15.732 1.00 96.19 300 ALA A CA 1
ATOM 2486 C C . ALA A 1 300 ? -11.818 -0.569 14.665 1.00 96.19 300 ALA A C 1
ATOM 2488 O O . ALA A 1 300 ? -12.972 -0.982 14.736 1.00 96.19 300 ALA A O 1
ATOM 2489 N N . ASP A 1 301 ? -11.045 -0.845 13.620 1.00 95.88 301 ASP A N 1
ATOM 2490 C CA . ASP A 1 301 ? -11.437 -1.765 12.561 1.00 95.88 301 ASP A CA 1
ATOM 2491 C C . ASP A 1 301 ? -10.213 -2.229 11.771 1.00 95.88 301 ASP A C 1
ATOM 2493 O O . ASP A 1 301 ? -9.118 -1.665 11.881 1.00 95.88 301 ASP A O 1
ATOM 2497 N N . TRP A 1 302 ? -10.399 -3.229 10.916 1.00 95.19 302 TRP A N 1
ATOM 2498 C CA . TRP A 1 302 ? -9.374 -3.640 9.977 1.00 95.19 302 TRP A CA 1
ATOM 2499 C C . TRP A 1 302 ? -9.919 -4.262 8.698 1.00 95.19 302 TRP A C 1
ATOM 2501 O O . TRP A 1 302 ? -11.052 -4.730 8.606 1.00 95.19 302 TRP A O 1
ATOM 2511 N N . THR A 1 303 ? -9.072 -4.299 7.677 1.00 94.69 303 THR A N 1
ATOM 2512 C CA . THR A 1 303 ? -9.357 -5.028 6.441 1.00 94.69 303 THR A CA 1
ATOM 2513 C C . THR A 1 303 ? -8.067 -5.530 5.801 1.00 94.69 303 THR A C 1
ATOM 2515 O O . THR A 1 303 ? -6.971 -5.358 6.336 1.00 94.69 303 THR A O 1
ATOM 2518 N N . THR A 1 304 ? -8.193 -6.178 4.647 1.00 93.69 304 THR A N 1
ATOM 2519 C CA . THR A 1 304 ? -7.051 -6.555 3.813 1.00 93.69 304 THR A CA 1
ATOM 2520 C C . THR A 1 304 ? -7.113 -5.846 2.473 1.00 93.69 304 THR A C 1
ATOM 2522 O O . THR A 1 304 ? -8.195 -5.525 1.988 1.00 93.69 304 THR A O 1
ATOM 2525 N N . THR A 1 305 ? -5.963 -5.693 1.829 1.00 93.25 305 THR A N 1
ATOM 2526 C CA . THR A 1 305 ? -5.824 -5.130 0.479 1.00 93.25 305 THR A CA 1
ATOM 2527 C C . THR A 1 305 ? -6.724 -5.852 -0.520 1.00 93.25 305 THR A C 1
ATOM 2529 O O . THR A 1 305 ? -7.394 -5.223 -1.333 1.00 93.25 305 THR A O 1
ATOM 2532 N N . TRP A 1 306 ? -6.809 -7.184 -0.428 1.00 90.88 306 TRP A N 1
ATOM 2533 C CA . TRP A 1 306 ? -7.697 -7.967 -1.285 1.00 90.88 306 TRP A CA 1
ATOM 2534 C C . TRP A 1 306 ? -9.176 -7.659 -1.035 1.00 90.88 306 TRP A C 1
ATOM 2536 O O . TRP A 1 306 ? -9.916 -7.450 -1.995 1.00 90.88 306 TRP A O 1
ATOM 2546 N N . ARG A 1 307 ? -9.612 -7.623 0.233 1.00 90.62 307 ARG A N 1
ATOM 2547 C CA . ARG A 1 307 ? -11.012 -7.332 0.569 1.00 90.62 307 ARG A CA 1
ATOM 2548 C C . ARG A 1 307 ? -11.386 -5.910 0.159 1.00 90.62 307 ARG A C 1
ATOM 2550 O O . ARG A 1 307 ? -12.410 -5.726 -0.483 1.00 90.62 307 ARG A O 1
ATOM 2557 N N . LEU A 1 308 ? -10.510 -4.951 0.447 1.00 92.44 308 LEU A N 1
ATOM 2558 C CA . LEU A 1 308 ? -10.650 -3.566 0.019 1.00 92.44 308 LEU A CA 1
ATOM 2559 C C . LEU A 1 308 ? -10.780 -3.472 -1.505 1.00 92.44 308 LEU A C 1
ATOM 2561 O O . LEU A 1 308 ? -11.702 -2.846 -2.002 1.00 92.44 308 LEU A O 1
ATOM 2565 N N . ASN A 1 309 ? -9.936 -4.175 -2.261 1.00 92.12 309 ASN A N 1
ATOM 2566 C CA . ASN A 1 309 ? -10.062 -4.223 -3.715 1.00 92.12 309 ASN A CA 1
ATOM 2567 C C . ASN A 1 309 ? -11.404 -4.807 -4.182 1.00 92.12 309 ASN A C 1
ATOM 2569 O O . ASN A 1 309 ? -11.955 -4.318 -5.160 1.00 92.12 309 ASN A O 1
ATOM 2573 N N . GLN A 1 310 ? -11.937 -5.844 -3.522 1.00 90.44 310 GLN A N 1
ATOM 2574 C CA . GLN A 1 310 ? -13.258 -6.385 -3.873 1.00 90.44 310 GLN A CA 1
ATOM 2575 C C . GLN A 1 310 ? -14.381 -5.373 -3.644 1.00 90.44 310 GLN A C 1
ATOM 2577 O O . GLN A 1 310 ? -15.286 -5.284 -4.470 1.00 90.44 310 GLN A O 1
ATOM 2582 N N . ASP A 1 311 ? -14.290 -4.616 -2.553 1.00 89.62 311 ASP A N 1
ATOM 2583 C CA . ASP A 1 311 ? -15.292 -3.632 -2.150 1.00 89.62 311 ASP A CA 1
ATOM 2584 C C . ASP A 1 311 ? -15.151 -2.292 -2.916 1.00 89.62 311 ASP A C 1
ATOM 2586 O O . ASP A 1 311 ? -16.101 -1.517 -2.958 1.00 89.62 311 ASP A O 1
ATOM 2590 N N . THR A 1 312 ? -14.001 -2.030 -3.557 1.00 91.31 312 THR A N 1
ATOM 2591 C CA . THR A 1 312 ? -13.718 -0.780 -4.303 1.00 91.31 312 THR A CA 1
ATOM 2592 C C . THR A 1 312 ? -13.699 -0.935 -5.827 1.00 91.31 312 THR A C 1
ATOM 2594 O O . THR A 1 312 ? -14.133 -0.033 -6.530 1.00 91.31 312 THR A O 1
ATOM 2597 N N . LEU A 1 313 ? -13.164 -2.040 -6.356 1.00 90.44 313 LEU A N 1
ATOM 2598 C CA . LEU A 1 313 ? -12.939 -2.266 -7.799 1.00 90.44 313 LEU A CA 1
ATOM 2599 C C . LEU A 1 313 ? -13.419 -3.646 -8.286 1.00 90.44 313 LEU A C 1
ATOM 2601 O O . LEU A 1 313 ? -13.198 -4.014 -9.448 1.00 90.44 313 LEU A O 1
ATOM 2605 N N . GLY A 1 314 ? -13.969 -4.457 -7.381 1.00 86.25 314 GLY A N 1
ATOM 2606 C CA . GLY A 1 314 ? -14.399 -5.828 -7.635 1.00 86.25 314 GLY A CA 1
ATOM 2607 C C . GLY A 1 314 ? -15.912 -5.960 -7.746 1.00 86.25 314 GLY A C 1
ATOM 2608 O O . GLY A 1 314 ? -16.619 -4.998 -8.012 1.00 86.25 314 GLY A O 1
ATOM 2609 N N . ALA A 1 315 ? -16.410 -7.178 -7.537 1.00 81.38 315 ALA A N 1
ATOM 2610 C CA . ALA A 1 315 ? -17.822 -7.501 -7.744 1.00 81.38 315 ALA A CA 1
ATOM 2611 C C . ALA A 1 315 ? -18.782 -6.801 -6.763 1.00 81.38 315 ALA A C 1
ATOM 2613 O O . ALA A 1 315 ? -19.970 -6.711 -7.046 1.00 81.38 315 ALA A O 1
ATOM 2614 N N . ASN A 1 316 ? -18.278 -6.321 -5.620 1.00 79.25 316 ASN A N 1
ATOM 2615 C CA . ASN A 1 316 ? -19.088 -5.650 -4.600 1.00 79.25 316 ASN A CA 1
ATOM 2616 C C . ASN A 1 316 ? -19.074 -4.119 -4.747 1.00 79.25 316 ASN A C 1
ATOM 2618 O O . ASN A 1 316 ? -19.669 -3.426 -3.923 1.00 79.25 316 ASN A O 1
ATOM 2622 N N . ALA A 1 317 ? -18.329 -3.597 -5.721 1.00 82.88 317 ALA A N 1
ATOM 2623 C CA . ALA A 1 317 ? -18.093 -2.174 -5.879 1.00 82.88 317 ALA A CA 1
ATOM 2624 C C . ALA A 1 317 ? -19.133 -1.519 -6.802 1.00 82.88 317 ALA A C 1
ATOM 2626 O O . ALA A 1 317 ? -19.678 -2.193 -7.680 1.00 82.88 317 ALA A O 1
ATOM 2627 N N . PRO A 1 318 ? -19.383 -0.205 -6.655 1.00 84.88 318 PRO A N 1
ATOM 2628 C CA . PRO A 1 318 ? -20.092 0.547 -7.684 1.00 84.88 318 PRO A CA 1
ATOM 2629 C C . PRO A 1 318 ? -19.304 0.531 -9.001 1.00 84.88 318 PRO A C 1
ATOM 2631 O O . PRO A 1 318 ? -18.078 0.403 -9.004 1.00 84.88 318 PRO A O 1
ATOM 2634 N N . GLU A 1 319 ? -19.999 0.697 -10.125 1.00 87.88 319 GLU A N 1
ATOM 2635 C CA . GLU A 1 319 ? -19.329 0.916 -11.406 1.00 87.88 319 GLU A CA 1
ATOM 2636 C C . GLU A 1 319 ? -18.606 2.267 -11.384 1.00 87.88 319 GLU A C 1
ATOM 2638 O O . GLU A 1 319 ? -19.213 3.314 -11.154 1.00 87.88 319 GLU A O 1
ATOM 2643 N N . LEU A 1 320 ? -17.292 2.234 -11.608 1.00 89.88 320 LEU A N 1
ATOM 2644 C CA . LEU A 1 320 ? -16.444 3.418 -11.664 1.00 89.88 320 LEU A CA 1
ATOM 2645 C C . LEU A 1 320 ? -15.885 3.575 -13.069 1.00 89.88 320 LEU A C 1
ATOM 2647 O O . LEU A 1 320 ? -15.300 2.645 -13.631 1.00 89.88 320 LEU A O 1
ATOM 2651 N N . SER A 1 321 ? -16.012 4.780 -13.611 1.00 91.44 321 SER A N 1
ATOM 2652 C CA . SER A 1 321 ? -15.287 5.172 -14.813 1.00 91.44 321 SER A CA 1
ATOM 2653 C C . SER A 1 321 ? -13.782 5.240 -14.543 1.00 91.44 321 SER A C 1
ATOM 2655 O O . SER A 1 321 ? -13.328 5.431 -13.410 1.00 91.44 321 SER A O 1
ATOM 2657 N N . ARG A 1 322 ? -12.989 5.128 -15.612 1.00 93.69 322 ARG A N 1
ATOM 2658 C CA . ARG A 1 322 ? -11.536 5.319 -15.542 1.00 93.69 322 ARG A CA 1
ATOM 2659 C C . ARG A 1 322 ? -11.184 6.675 -14.932 1.00 93.69 322 ARG A C 1
ATOM 2661 O O . ARG A 1 322 ? -10.347 6.713 -14.037 1.00 93.69 322 ARG A O 1
ATOM 2668 N N . ASP A 1 323 ? -11.866 7.732 -15.368 1.00 91.75 323 ASP A N 1
ATOM 2669 C CA . ASP A 1 323 ? -11.613 9.107 -14.934 1.00 91.75 323 ASP A CA 1
ATOM 2670 C C . ASP A 1 323 ? -11.844 9.281 -13.433 1.00 91.75 323 ASP A C 1
ATOM 2672 O O . ASP A 1 323 ? -11.036 9.909 -12.753 1.00 91.75 323 ASP A O 1
ATOM 2676 N N . GLN A 1 324 ? -12.887 8.651 -12.881 1.00 91.19 324 GLN A N 1
ATOM 2677 C CA . GLN A 1 324 ? -13.108 8.635 -11.433 1.00 91.19 324 GLN A CA 1
ATOM 2678 C C . GLN A 1 324 ? -11.945 7.971 -10.691 1.00 91.19 324 GLN A C 1
ATOM 2680 O O . GLN A 1 324 ? -11.499 8.497 -9.674 1.00 91.19 324 GLN A O 1
ATOM 2685 N N . ILE A 1 325 ? -11.415 6.858 -11.206 1.00 92.75 325 ILE A N 1
ATOM 2686 C CA . ILE A 1 325 ? -10.283 6.157 -10.585 1.00 92.75 325 ILE A CA 1
ATOM 2687 C C . ILE A 1 325 ? -9.000 7.000 -10.667 1.00 92.75 325 ILE A C 1
ATOM 2689 O O . ILE A 1 325 ? -8.272 7.088 -9.682 1.00 92.75 325 ILE A O 1
ATOM 2693 N N . THR A 1 326 ? -8.717 7.615 -11.819 1.00 93.00 326 THR A N 1
ATOM 2694 C CA . THR A 1 326 ? -7.494 8.407 -12.055 1.00 93.00 326 THR A CA 1
ATOM 2695 C C . THR A 1 326 ? -7.553 9.818 -11.467 1.00 93.00 326 THR A C 1
ATOM 2697 O O . THR A 1 326 ? -6.525 10.474 -11.383 1.00 93.00 326 THR A O 1
ATOM 2700 N N . SER A 1 327 ? -8.737 10.306 -11.080 1.00 87.44 327 SER A N 1
ATOM 2701 C CA . SER A 1 327 ? -8.907 11.616 -10.427 1.00 87.44 327 SER A CA 1
ATOM 2702 C C . SER A 1 327 ? -8.463 11.638 -8.964 1.00 87.44 327 SER A C 1
ATOM 2704 O O . SER A 1 327 ? -8.274 12.712 -8.389 1.00 87.44 327 SER A O 1
ATOM 2706 N N . VAL A 1 328 ? -8.325 10.467 -8.339 1.00 86.50 328 VAL A N 1
ATOM 2707 C CA . VAL A 1 328 ? -7.881 10.379 -6.952 1.00 86.50 328 VAL A CA 1
ATOM 2708 C C . VAL A 1 328 ? -6.365 10.574 -6.946 1.00 86.50 328 VAL A C 1
ATOM 2710 O O . VAL A 1 328 ? -5.654 9.975 -7.739 1.00 86.50 328 VAL A O 1
ATOM 2713 N N . ASN A 1 329 ? -5.863 11.426 -6.059 1.00 80.44 329 ASN A N 1
ATOM 2714 C CA . ASN A 1 329 ? -4.427 11.560 -5.825 1.00 80.44 329 ASN A CA 1
ATOM 2715 C C . ASN A 1 329 ? -4.051 10.731 -4.592 1.00 80.44 329 ASN A C 1
ATOM 2717 O O . ASN A 1 329 ? -4.785 10.770 -3.594 1.00 80.44 329 ASN A O 1
ATOM 2721 N N . TRP A 1 330 ? -2.926 10.011 -4.636 1.00 83.00 330 TRP A N 1
ATOM 2722 C CA . TRP A 1 330 ? -2.380 9.310 -3.470 1.00 83.00 330 TRP A CA 1
ATOM 2723 C C . TRP A 1 330 ? -0.855 9.270 -3.432 1.00 83.00 330 TRP A C 1
ATOM 2725 O O . TRP A 1 330 ? -0.211 9.263 -4.497 1.00 83.00 330 TRP A O 1
#

Foldseek 3Di:
DDDPDDDDDDDDDDQVRCCVVVVDGPVDPDDDPPDDPPPVVVVVVPPPPVQLDCDPLNLQLLQQLLCLLQQAQALNDHCLLCVQDESCSRCVPPDPVSCCLAQHPPVCDPVNCVVPVPPPPDDRDHNFWYWDAGPNDTHRRKGALVSLVVQQVDPSHDHRADDSRDISLLSLLLLLVLLLCVVQVWDWDALDDDPNDRFRIWTAHPVRQIETEDEDEDDPPLVVLQVVLVVLQVCVVVRHQYEYEYQDLVRVQVSVLSQCVDPPRKHFPPHGPPDSDDQVVVFVSLCVQCVDPVIPHRHNGYYYSVVSCCCRVNPVHDDDDSCSSSVGGD

Radius of gyration: 23.75 Å; Cα contacts (8 Å, |Δi|>4): 470; chains: 1; bounding box: 67×58×56 Å

Organism: NCBI:txid2739057